Protein AF-A0A067CLA0-F1 (afdb_monomer_lite)

Sequence (196 aa):
MYQQHSDFHNMMAPLPFASSAPTPQYTRPSIDLHCMQSTIDALLESDIHDTPRISSSAVAPYHTDTIAFLASHPPVLKPSISAAMKASYHEAVTSQAKSGEFIPDDARCKYKTGRCPLKRATKRSGRPLLLCEYHRIKQNSIKRKSDTKYRQNRKLARAQKKMHGDLGSPSGSSDSGTPTASLEGDDIELLSYFIL

Secondary structure (DSSP, 8-state):
------------PPPP----PPPP--------HHHHHHHHHHHHHHT-S------S-------TTHHHHHHHS----PPPHHHHHHHHHHHHHHHHHHT-----GGGB---TTS---SBPPB-TTS-B-SS-HHHHHHHHHHHHHHHHHHHHHHHHHHHHHHHTTTS-----------------THHHHHHHHHH-

Foldseek 3Di:
DDDDDDDPPDDDDDDDDDDDDDDPPPPDPPPPVVVVVVVVVVVVVVVPDDPPPPPPPDPDPDDVCPVVVCVVPVPPPDDDPVRVLVVVLVVQLVVVVVVVDDAPQVQFAPDPVDGRRAGFDADPVRHGDNHHPSLVVVLVVLVVVVVVVVVVVVVVVVVVCVVPVPPDDDDDDDDPDDPPPPPPCPVVVVVVVSND

Structure (mmCIF, N/CA/C/O backbone):
data_AF-A0A067CLA0-F1
#
_entry.id   AF-A0A067CLA0-F1
#
loop_
_atom_site.group_PDB
_atom_site.id
_atom_site.type_symbol
_atom_site.label_atom_id
_atom_site.label_alt_id
_atom_site.label_comp_id
_atom_site.label_asym_id
_atom_site.label_entity_id
_atom_site.label_seq_id
_atom_site.pdbx_PDB_ins_code
_atom_site.Cartn_x
_atom_site.Cartn_y
_atom_site.Cartn_z
_atom_site.occupancy
_atom_site.B_iso_or_equiv
_atom_site.auth_seq_id
_atom_site.auth_comp_id
_atom_site.auth_asym_id
_atom_site.auth_atom_id
_atom_site.pdbx_PDB_model_num
ATOM 1 N N . MET A 1 1 ? -2.474 -59.996 -6.952 1.00 45.03 1 MET A N 1
ATOM 2 C CA . MET A 1 1 ? -3.831 -60.243 -7.472 1.00 45.03 1 MET A CA 1
ATOM 3 C C . MET A 1 1 ? -4.318 -58.950 -8.094 1.00 45.03 1 MET A C 1
ATOM 5 O O . MET A 1 1 ? -4.431 -57.954 -7.396 1.00 45.03 1 MET A O 1
ATOM 9 N N . TYR A 1 2 ? -4.435 -58.969 -9.420 1.00 45.94 2 TYR A N 1
ATOM 10 C CA . TYR A 1 2 ? -5.017 -57.920 -10.259 1.00 45.94 2 TYR A CA 1
ATOM 11 C C . TYR A 1 2 ? -6.492 -57.710 -9.907 1.00 45.94 2 TYR A C 1
ATOM 13 O O . TYR A 1 2 ? -7.129 -58.704 -9.589 1.00 45.94 2 TYR A O 1
ATOM 21 N N . GLN A 1 3 ? -6.995 -56.471 -10.000 1.00 52.34 3 GLN A N 1
ATOM 22 C CA . GLN A 1 3 ? -8.389 -56.075 -10.308 1.00 52.34 3 GLN A CA 1
ATOM 23 C C . GLN A 1 3 ? -8.484 -54.545 -10.099 1.00 52.34 3 GLN A C 1
ATOM 25 O O . GLN A 1 3 ? -8.034 -54.067 -9.067 1.00 52.34 3 GLN A O 1
ATOM 30 N N . GLN A 1 4 ? -9.042 -53.673 -10.934 1.00 53.97 4 GLN A N 1
ATOM 31 C CA . GLN A 1 4 ? -9.500 -53.671 -12.320 1.00 53.97 4 GLN A CA 1
ATOM 32 C C . GLN A 1 4 ? -9.561 -52.180 -12.694 1.00 53.97 4 GLN A C 1
ATOM 34 O O . GLN A 1 4 ? -10.110 -51.377 -11.942 1.00 53.97 4 GLN A O 1
ATOM 39 N N . HIS A 1 5 ? -8.991 -51.817 -13.839 1.00 52.28 5 HIS A N 1
ATOM 40 C CA . HIS A 1 5 ? -9.323 -50.571 -14.522 1.00 52.28 5 HIS A CA 1
ATOM 41 C C . HIS A 1 5 ? -10.776 -50.670 -15.003 1.00 52.28 5 HIS A C 1
ATOM 43 O O . HIS A 1 5 ? -11.149 -51.683 -15.592 1.00 52.28 5 HIS A O 1
ATOM 49 N N . SER A 1 6 ? -11.583 -49.640 -14.756 1.00 64.81 6 SER A N 1
ATOM 50 C CA . SER A 1 6 ? -12.889 -49.484 -15.398 1.00 64.81 6 SER A CA 1
ATOM 51 C C . SER A 1 6 ? -12.957 -48.122 -16.068 1.00 64.81 6 SER A C 1
ATOM 53 O O . SER A 1 6 ? -13.017 -47.076 -15.417 1.00 64.81 6 SER A O 1
ATOM 55 N N . ASP A 1 7 ? -12.909 -48.201 -17.387 1.00 52.50 7 ASP A N 1
ATOM 56 C CA . ASP A 1 7 ? -13.011 -47.145 -18.371 1.00 52.50 7 ASP A CA 1
ATOM 57 C C . ASP A 1 7 ? -14.284 -46.308 -18.198 1.00 52.50 7 ASP A C 1
ATOM 59 O O . ASP A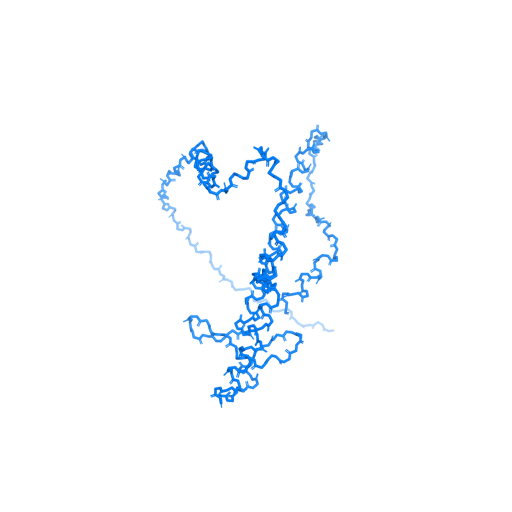 1 7 ? -15.396 -46.781 -18.421 1.00 52.50 7 ASP A O 1
ATOM 63 N N . PHE A 1 8 ? -14.124 -45.020 -17.890 1.00 53.31 8 PHE A N 1
ATOM 64 C CA . PHE A 1 8 ? -15.137 -44.010 -18.204 1.00 53.31 8 PHE A CA 1
ATOM 65 C C . PHE A 1 8 ? -14.798 -43.375 -19.553 1.00 53.31 8 PHE A C 1
ATOM 67 O O . PHE A 1 8 ? -14.408 -42.215 -19.659 1.00 53.31 8 PHE A O 1
ATOM 74 N N . HIS A 1 9 ? -14.937 -44.176 -20.606 1.00 60.41 9 HIS A N 1
ATOM 75 C CA . HIS A 1 9 ? -14.987 -43.697 -21.979 1.00 60.41 9 HIS A CA 1
ATOM 76 C C . HIS A 1 9 ? -16.446 -43.327 -22.274 1.00 60.41 9 HIS A C 1
ATOM 78 O O . HIS A 1 9 ? -17.252 -44.186 -22.622 1.00 60.41 9 HIS A O 1
ATOM 84 N N . ASN A 1 10 ? -16.820 -42.058 -22.080 1.00 58.84 10 ASN A N 1
ATOM 85 C CA . ASN A 1 10 ? -18.151 -41.579 -22.452 1.00 58.84 10 ASN A CA 1
ATOM 86 C C . ASN A 1 10 ? -18.069 -40.283 -23.270 1.00 58.84 10 ASN A C 1
ATOM 88 O O . ASN A 1 10 ? -18.019 -39.177 -22.741 1.00 58.84 10 ASN A O 1
ATOM 92 N N . MET A 1 11 ? -17.992 -40.483 -24.588 1.00 59.59 11 MET A N 1
ATOM 93 C CA . MET A 1 11 ? -18.881 -39.888 -25.593 1.00 59.59 11 MET A CA 1
ATOM 94 C C . MET A 1 11 ? -19.253 -38.407 -25.390 1.00 59.59 11 MET A C 1
ATOM 96 O O . MET A 1 11 ? -20.412 -38.080 -25.145 1.00 59.59 11 MET A O 1
ATOM 100 N N . MET A 1 12 ? -18.306 -37.487 -25.596 1.00 59.31 12 MET A N 1
ATOM 101 C CA . MET A 1 12 ? -18.672 -36.142 -26.055 1.00 59.31 12 MET A CA 1
ATOM 102 C C . MET A 1 12 ? -18.595 -36.099 -27.579 1.00 59.31 12 MET A C 1
ATOM 104 O O . MET A 1 12 ? -17.518 -36.143 -28.172 1.00 59.31 12 MET A O 1
ATOM 108 N N . ALA A 1 13 ? -19.773 -36.060 -28.198 1.00 65.25 13 ALA A N 1
ATOM 109 C CA . ALA A 1 13 ? -19.954 -35.872 -29.628 1.00 65.25 13 ALA A CA 1
ATOM 110 C C . ALA A 1 13 ? -19.357 -34.524 -30.091 1.00 65.25 13 ALA A C 1
ATOM 112 O O . ALA A 1 13 ? -19.473 -33.529 -29.367 1.00 65.25 13 ALA A O 1
ATOM 113 N N . PRO A 1 14 ? -18.763 -34.444 -31.296 1.00 61.75 14 PRO A N 1
ATOM 114 C CA . PRO A 1 14 ? -18.325 -33.176 -31.863 1.00 61.75 14 PRO A CA 1
ATOM 115 C C . PRO A 1 14 ? -19.548 -32.352 -32.280 1.00 61.75 14 PRO A C 1
ATOM 117 O O . PRO A 1 14 ? -20.367 -32.799 -33.084 1.00 61.75 14 PRO A O 1
ATOM 120 N N . LEU A 1 15 ? -19.671 -31.140 -31.740 1.00 64.88 15 LEU A N 1
ATOM 121 C CA . LEU A 1 15 ? -20.646 -30.162 -32.216 1.00 64.88 15 LEU A CA 1
ATOM 122 C C . LEU A 1 15 ? -20.291 -29.724 -33.651 1.00 64.88 15 LEU A C 1
ATOM 124 O O . LEU A 1 15 ? -19.106 -29.563 -33.960 1.00 64.88 15 LEU A O 1
ATOM 128 N N . PRO A 1 16 ? -21.285 -29.507 -34.531 1.00 59.31 16 PRO A N 1
ATOM 129 C CA . PRO A 1 16 ? -21.038 -29.052 -35.891 1.00 59.31 16 PRO A CA 1
ATOM 130 C C . PRO A 1 16 ? -20.415 -27.652 -35.890 1.00 59.31 16 PRO A C 1
ATOM 132 O O . PRO A 1 16 ? -20.892 -26.739 -35.214 1.00 59.31 16 PRO A O 1
ATOM 135 N N . PHE A 1 17 ? -19.340 -27.503 -36.668 1.00 52.50 17 PHE A N 1
ATOM 136 C CA . PHE A 1 17 ? -18.664 -26.239 -36.953 1.00 52.50 17 PHE A CA 1
ATOM 137 C C . PHE A 1 17 ? -19.682 -25.204 -37.449 1.00 52.50 17 PHE A C 1
ATOM 139 O O . PHE A 1 17 ? -20.172 -25.277 -38.576 1.00 52.50 17 PHE A O 1
ATOM 146 N N . ALA A 1 18 ? -20.002 -24.234 -36.595 1.00 51.84 18 ALA A N 1
ATOM 147 C CA . ALA A 1 18 ? -20.775 -23.072 -36.986 1.00 51.84 18 ALA A CA 1
ATOM 148 C C . ALA A 1 18 ? -19.943 -22.232 -37.964 1.00 51.84 18 ALA A C 1
ATOM 150 O O . ALA A 1 18 ? -18.826 -21.807 -37.663 1.00 51.84 18 ALA A O 1
ATOM 151 N N . SER A 1 19 ? -20.520 -22.039 -39.147 1.00 52.44 19 SER A N 1
ATOM 152 C CA . SER A 1 19 ? -20.017 -21.228 -40.247 1.00 52.44 19 SER A CA 1
ATOM 153 C C . SER A 1 19 ? -19.552 -19.852 -39.762 1.00 52.44 19 SER A C 1
ATOM 155 O O . SER A 1 19 ? -20.291 -19.114 -39.111 1.00 52.44 19 SER A O 1
ATOM 157 N N . SER A 1 20 ? -18.312 -19.519 -40.106 1.00 53.03 20 SER A N 1
ATOM 158 C CA . SER A 1 20 ? -17.645 -18.248 -39.846 1.00 53.03 20 SER A CA 1
ATOM 159 C C . SER A 1 20 ? -18.447 -17.066 -40.393 1.00 53.03 20 SER A C 1
ATOM 161 O O . SER A 1 20 ? -18.550 -16.886 -41.607 1.00 53.03 20 SER A O 1
ATOM 163 N N . ALA A 1 21 ? -18.978 -16.237 -39.495 1.00 57.16 21 ALA A N 1
ATOM 164 C CA . ALA A 1 21 ? -19.421 -14.893 -39.834 1.00 57.16 21 ALA A CA 1
ATOM 165 C C . ALA A 1 21 ? -18.197 -14.035 -40.221 1.00 57.16 21 ALA A C 1
ATOM 167 O O . ALA A 1 21 ? -17.159 -14.134 -39.557 1.00 57.16 21 ALA A O 1
ATOM 168 N N . PRO A 1 22 ? -18.281 -13.194 -41.268 1.00 55.19 22 PRO A N 1
ATOM 169 C CA . PRO A 1 22 ? -17.199 -12.287 -41.624 1.00 55.19 22 PRO A CA 1
ATOM 170 C C . PRO A 1 22 ? -16.989 -11.278 -40.492 1.00 55.19 22 PRO A C 1
ATOM 172 O O . PRO A 1 22 ? -17.893 -10.534 -40.112 1.00 55.19 22 PRO A O 1
ATOM 175 N N . THR A 1 23 ? -15.783 -11.277 -39.930 1.00 56.41 23 THR A N 1
ATOM 176 C CA . THR A 1 23 ? -15.351 -10.277 -38.959 1.00 56.41 23 THR A CA 1
ATOM 177 C C . THR A 1 23 ? -15.350 -8.896 -39.622 1.00 56.41 23 THR A C 1
ATOM 179 O O . THR A 1 23 ? -14.859 -8.757 -40.747 1.00 56.41 23 THR A O 1
ATOM 182 N N . PRO A 1 24 ? -15.877 -7.846 -38.965 1.00 50.69 24 PRO A N 1
ATOM 183 C CA . PRO A 1 24 ? -15.716 -6.493 -39.465 1.00 50.69 24 PRO A CA 1
ATOM 184 C C . PRO A 1 24 ? -14.221 -6.169 -39.476 1.00 50.69 24 PRO A C 1
ATOM 186 O O . PRO A 1 24 ? -13.544 -6.242 -38.447 1.00 50.69 24 PRO A O 1
ATOM 189 N N . GLN A 1 25 ? -13.714 -5.847 -40.664 1.00 44.75 25 GLN A N 1
ATOM 190 C CA . GLN A 1 25 ? -12.374 -5.324 -40.901 1.00 44.75 25 GLN A CA 1
ATOM 191 C C . GLN A 1 25 ? -12.248 -3.996 -40.148 1.00 44.75 25 GLN A C 1
ATOM 193 O O . GLN A 1 25 ? -12.511 -2.925 -40.689 1.00 44.75 25 GLN A O 1
ATOM 198 N N . TYR A 1 26 ? -11.880 -4.057 -38.870 1.00 46.78 26 TYR A N 1
ATOM 199 C CA . TYR A 1 26 ? -11.381 -2.895 -38.156 1.00 46.78 26 TYR A CA 1
ATOM 200 C C . TYR A 1 26 ? -10.030 -2.568 -38.783 1.00 46.78 26 TYR A C 1
ATOM 202 O O . TYR A 1 26 ? -8.999 -3.140 -38.424 1.00 46.78 26 TYR A O 1
ATOM 210 N N . THR A 1 27 ? -10.042 -1.664 -39.760 1.00 55.56 27 THR A N 1
ATOM 211 C CA . THR A 1 27 ? -8.843 -0.973 -40.215 1.00 55.56 27 THR A CA 1
ATOM 212 C C . THR A 1 27 ? -8.240 -0.304 -38.995 1.00 55.56 27 THR A C 1
ATOM 214 O O . THR A 1 27 ? -8.729 0.716 -38.507 1.00 55.56 27 THR A O 1
ATOM 217 N N . ARG A 1 28 ? -7.209 -0.945 -38.447 1.00 52.12 28 ARG A N 1
ATOM 218 C CA . ARG A 1 28 ? -6.384 -0.401 -37.381 1.00 52.12 28 ARG A CA 1
ATOM 219 C C . ARG A 1 28 ? -5.861 0.939 -37.904 1.00 52.12 28 ARG A C 1
ATOM 221 O O . ARG A 1 28 ? -5.169 0.918 -38.923 1.00 52.12 28 ARG A O 1
ATOM 228 N N . PRO A 1 29 ? -6.201 2.083 -37.286 1.00 50.72 29 PRO A N 1
ATOM 229 C CA . PRO A 1 29 ? -5.630 3.345 -37.719 1.00 50.72 29 PRO A CA 1
ATOM 230 C C . PRO A 1 29 ? -4.116 3.186 -37.633 1.00 50.72 29 PRO A C 1
ATOM 232 O O . PRO A 1 29 ? -3.590 2.747 -36.604 1.00 50.72 29 PRO A O 1
ATOM 235 N N . SER A 1 30 ? -3.437 3.440 -38.751 1.00 54.25 30 SER A N 1
ATOM 236 C CA . SER A 1 30 ? -1.986 3.531 -38.792 1.00 54.25 30 SER A CA 1
ATOM 237 C C . SER A 1 30 ? -1.619 4.722 -37.920 1.00 54.25 30 SER A C 1
ATOM 239 O O . SER A 1 30 ? -1.635 5.863 -38.366 1.00 54.25 30 SER A O 1
ATOM 241 N N . ILE A 1 31 ? -1.424 4.457 -36.631 1.00 58.72 31 ILE A N 1
ATOM 242 C CA . ILE A 1 31 ? -0.896 5.422 -35.678 1.00 58.72 31 ILE A CA 1
ATOM 243 C C . ILE A 1 31 ? 0.529 5.692 -36.126 1.00 58.72 31 ILE A C 1
ATOM 245 O O . ILE A 1 31 ? 1.434 4.892 -35.888 1.00 58.72 31 ILE A O 1
ATOM 249 N N . ASP A 1 32 ? 0.661 6.785 -36.864 1.00 53.91 32 ASP A N 1
ATOM 250 C CA . ASP A 1 32 ? 1.908 7.274 -37.405 1.00 53.91 32 ASP A CA 1
ATOM 251 C C . ASP A 1 32 ? 2.878 7.481 -36.240 1.00 53.91 32 ASP A C 1
ATOM 253 O O . ASP A 1 32 ? 2.631 8.282 -35.331 1.00 53.91 32 ASP A O 1
ATOM 257 N N . LEU A 1 33 ? 3.953 6.692 -36.216 1.00 55.47 33 LEU A N 1
ATOM 258 C CA . LEU A 1 33 ? 4.931 6.691 -35.126 1.00 55.47 33 LEU A CA 1
ATOM 259 C C . LEU A 1 33 ? 5.543 8.091 -34.944 1.00 55.47 33 LEU A C 1
ATOM 261 O O . LEU A 1 33 ? 5.917 8.471 -33.837 1.00 55.47 33 LEU A O 1
ATOM 265 N N . HIS A 1 34 ? 5.539 8.885 -36.017 1.00 60.94 34 HIS A N 1
ATOM 266 C CA . HIS A 1 34 ? 5.989 10.268 -36.037 1.00 60.94 34 HIS A CA 1
ATOM 267 C C . HIS A 1 34 ? 5.093 11.219 -35.215 1.00 60.94 34 HIS A C 1
ATOM 269 O O . HIS A 1 34 ? 5.594 12.175 -34.629 1.00 60.94 34 HIS A O 1
ATOM 275 N N . CYS A 1 35 ? 3.787 10.939 -35.108 1.00 60.00 35 CYS A N 1
ATOM 276 C CA . CYS A 1 35 ? 2.831 11.734 -34.323 1.00 60.00 35 CYS A CA 1
ATOM 277 C C . CYS A 1 35 ? 2.936 11.447 -32.814 1.00 60.00 35 CYS A C 1
ATOM 279 O O . CYS A 1 35 ? 2.787 12.340 -31.978 1.00 60.00 35 CYS A O 1
ATOM 281 N N . MET A 1 36 ? 3.253 10.204 -32.440 1.00 59.78 36 MET A N 1
ATOM 282 C CA . MET A 1 36 ? 3.555 9.878 -31.042 1.00 59.78 36 MET A CA 1
ATOM 283 C C . MET A 1 36 ? 4.902 10.463 -30.607 1.00 59.78 36 MET A C 1
ATOM 285 O O . MET A 1 36 ? 5.016 10.910 -29.469 1.00 59.78 36 MET A O 1
ATOM 289 N N . GLN A 1 37 ? 5.890 10.518 -31.507 1.00 59.41 37 GLN A N 1
ATOM 290 C CA . GLN A 1 37 ? 7.190 11.113 -31.202 1.00 59.41 37 GLN A CA 1
ATOM 291 C C . GLN A 1 37 ? 7.087 12.633 -31.003 1.00 59.41 37 GLN A C 1
ATOM 293 O O . GLN A 1 37 ? 7.578 13.133 -29.998 1.00 59.41 37 GLN A O 1
ATOM 298 N N . SER A 1 38 ? 6.331 13.344 -31.849 1.00 60.50 38 SER A N 1
ATOM 299 C CA . SER A 1 38 ? 6.110 14.789 -31.680 1.00 60.50 38 SER A CA 1
ATOM 300 C C . SER A 1 38 ? 5.319 15.145 -30.417 1.00 60.50 38 SER A C 1
ATOM 302 O O . SER A 1 38 ? 5.528 16.208 -29.841 1.00 60.50 38 SER A O 1
ATOM 304 N N . THR A 1 39 ? 4.443 14.252 -29.943 1.00 61.19 39 THR A N 1
ATOM 305 C CA . THR A 1 39 ? 3.727 14.440 -28.668 1.00 61.19 39 THR A CA 1
ATOM 306 C C . THR A 1 39 ? 4.653 14.237 -27.463 1.00 61.19 39 THR A C 1
ATOM 308 O O . THR A 1 39 ? 4.502 14.915 -26.450 1.00 61.19 39 THR A O 1
ATOM 311 N N . ILE A 1 40 ? 5.620 13.317 -27.559 1.00 59.78 40 ILE A N 1
ATOM 312 C CA . ILE A 1 40 ? 6.639 13.111 -26.520 1.00 59.78 40 ILE A CA 1
ATOM 313 C C . ILE A 1 40 ? 7.609 14.294 -26.480 1.00 59.78 40 ILE A C 1
ATOM 315 O O . ILE A 1 40 ? 7.909 14.760 -25.386 1.00 59.78 40 ILE A O 1
ATOM 319 N N . ASP A 1 41 ? 8.033 14.807 -27.636 1.00 57.09 41 ASP A N 1
ATOM 320 C CA . ASP A 1 41 ? 8.920 15.972 -27.712 1.00 57.09 41 ASP A CA 1
ATOM 321 C C . ASP A 1 41 ? 8.202 17.230 -27.181 1.00 57.09 41 ASP A C 1
ATOM 323 O O . ASP A 1 41 ? 8.724 17.905 -26.303 1.00 57.09 41 ASP A O 1
ATOM 327 N N . ALA A 1 42 ? 6.929 17.450 -27.540 1.00 58.19 42 ALA A N 1
ATOM 328 C CA . ALA A 1 42 ? 6.127 18.547 -26.983 1.00 58.19 42 ALA A CA 1
ATOM 329 C C . ALA A 1 42 ? 5.899 18.443 -25.458 1.00 58.19 42 ALA A C 1
ATOM 331 O O . ALA A 1 42 ? 5.837 19.466 -24.776 1.00 58.19 42 ALA A O 1
ATOM 332 N N . LEU A 1 43 ? 5.790 17.227 -24.906 1.00 57.75 43 LEU A N 1
ATOM 333 C CA . LEU A 1 43 ? 5.704 17.018 -23.455 1.00 57.75 43 LEU A CA 1
ATOM 334 C C . LEU A 1 43 ?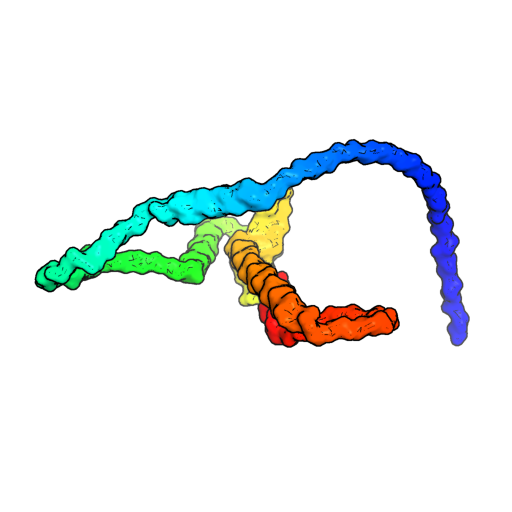 7.056 17.227 -22.760 1.00 57.75 43 LEU A C 1
ATOM 336 O O . LEU A 1 43 ? 7.073 17.766 -21.655 1.00 57.75 43 LEU A O 1
ATOM 340 N N . LEU A 1 44 ? 8.172 16.869 -23.406 1.00 55.44 44 LEU A N 1
ATOM 341 C CA . LEU A 1 44 ? 9.521 17.168 -22.916 1.00 55.44 44 LEU A CA 1
ATOM 342 C C . LEU A 1 44 ? 9.823 18.675 -22.933 1.00 55.44 44 LEU A C 1
ATOM 344 O O . LEU A 1 44 ? 10.484 19.162 -22.021 1.00 55.44 44 LEU A O 1
ATOM 348 N N . GLU A 1 45 ? 9.319 19.413 -23.926 1.00 50.44 45 GLU A N 1
ATOM 349 C CA . GLU A 1 45 ? 9.479 20.869 -24.020 1.00 50.44 45 GLU A CA 1
ATOM 350 C C . GLU A 1 45 ? 8.594 21.630 -23.011 1.00 50.44 45 GLU A C 1
ATOM 352 O O . GLU A 1 45 ? 8.974 22.705 -22.551 1.00 50.44 45 GLU A O 1
ATOM 357 N N . SER A 1 46 ? 7.429 21.082 -22.631 1.00 49.69 46 SER A N 1
ATOM 358 C CA . SER A 1 46 ? 6.479 21.750 -21.719 1.00 49.69 46 SER A CA 1
ATOM 359 C C . SER A 1 46 ? 6.777 21.581 -20.220 1.00 49.69 46 SER A C 1
ATOM 361 O O . SER A 1 46 ? 6.268 22.360 -19.416 1.00 49.69 46 SER A O 1
ATOM 363 N N . ASP A 1 47 ? 7.636 20.625 -19.842 1.00 43.28 47 ASP A N 1
ATOM 364 C CA . ASP A 1 47 ? 8.138 20.451 -18.463 1.00 43.28 47 ASP A CA 1
ATOM 365 C C . ASP A 1 47 ? 9.415 21.284 -18.186 1.00 43.28 47 ASP A C 1
ATOM 367 O O . ASP A 1 47 ? 10.074 21.125 -17.156 1.00 43.28 47 ASP A O 1
ATOM 371 N N . ILE A 1 48 ? 9.749 22.224 -19.081 1.00 47.62 48 ILE A N 1
ATOM 372 C CA . ILE A 1 48 ? 10.765 23.268 -18.878 1.00 47.62 48 ILE A CA 1
ATOM 373 C C . ILE A 1 48 ? 10.071 24.616 -18.615 1.00 47.62 48 ILE A C 1
ATOM 375 O O . ILE A 1 48 ? 10.361 25.628 -19.246 1.00 47.62 48 ILE A O 1
ATOM 379 N N . HIS A 1 49 ? 9.139 24.663 -17.669 1.00 52.59 49 HIS A N 1
ATOM 380 C CA . HIS A 1 49 ? 8.750 25.927 -17.050 1.00 52.59 49 HIS A CA 1
ATOM 381 C C . HIS A 1 49 ? 9.192 25.916 -15.582 1.00 52.59 49 HIS A C 1
ATOM 383 O O . HIS A 1 49 ? 8.980 24.948 -14.858 1.00 52.59 49 HIS A O 1
ATOM 389 N N . ASP A 1 50 ? 9.836 27.004 -15.158 1.00 45.81 50 ASP A N 1
ATOM 390 C CA . ASP A 1 50 ? 10.051 27.350 -13.748 1.00 45.81 50 ASP A CA 1
ATOM 391 C C . ASP A 1 50 ? 10.997 26.475 -12.910 1.00 45.81 50 ASP A C 1
ATOM 393 O O . ASP A 1 50 ? 10.809 26.295 -11.705 1.00 45.81 50 ASP A O 1
ATOM 397 N N . THR A 1 51 ? 12.139 26.067 -13.465 1.00 40.09 51 THR A N 1
ATOM 398 C CA . THR A 1 51 ? 13.338 26.114 -12.614 1.00 40.09 51 THR A CA 1
ATOM 399 C C . THR A 1 51 ? 13.741 27.580 -12.484 1.00 40.09 51 THR A C 1
ATOM 401 O O . THR A 1 51 ? 14.066 28.176 -13.519 1.00 40.09 51 THR A O 1
ATOM 404 N N . PRO A 1 52 ? 13.771 28.195 -11.283 1.00 46.25 52 PRO A N 1
ATOM 405 C CA . PRO A 1 52 ? 14.460 29.463 -11.130 1.00 46.25 52 PRO A CA 1
ATOM 406 C C . PRO A 1 52 ? 15.888 29.232 -11.612 1.00 46.25 52 PRO A C 1
ATOM 408 O O . PRO A 1 52 ? 16.651 28.458 -11.030 1.00 46.25 52 PRO A O 1
ATOM 411 N N . ARG A 1 53 ? 16.215 29.854 -12.744 1.00 42.78 53 ARG A N 1
ATOM 412 C CA . ARG A 1 53 ? 17.559 29.892 -13.293 1.00 42.78 53 ARG A CA 1
ATOM 413 C C . ARG A 1 53 ? 18.390 30.616 -12.245 1.00 42.78 53 ARG A C 1
ATOM 415 O O . ARG A 1 53 ? 18.392 31.843 -12.199 1.00 42.78 53 ARG A O 1
ATOM 422 N N . ILE A 1 54 ? 19.049 29.869 -11.361 1.00 48.75 54 ILE A N 1
ATOM 423 C CA . ILE A 1 54 ? 20.121 30.416 -10.540 1.00 48.75 54 ILE A CA 1
ATOM 424 C C . ILE A 1 54 ? 21.193 30.801 -11.551 1.00 48.75 54 ILE A C 1
ATOM 426 O O . ILE A 1 54 ? 21.953 29.967 -12.037 1.00 48.75 54 ILE A O 1
ATOM 430 N N . SER A 1 55 ? 21.151 32.066 -11.962 1.00 42.84 55 SER A N 1
ATOM 431 C CA . SER A 1 55 ? 22.149 32.678 -12.814 1.00 42.84 55 SER A CA 1
ATOM 432 C C . SER A 1 55 ? 23.454 32.629 -12.034 1.00 42.84 55 SER A C 1
ATOM 434 O O . SER A 1 55 ? 23.672 33.413 -11.113 1.00 42.84 55 SER A O 1
ATOM 436 N N . SER A 1 56 ? 24.308 31.664 -12.365 1.00 48.34 56 SER A N 1
ATOM 437 C CA . SER A 1 56 ? 25.686 31.568 -11.884 1.00 48.34 56 SER A CA 1
ATOM 438 C C . SER A 1 56 ? 26.541 32.677 -12.506 1.00 48.34 56 SER A C 1
ATOM 440 O O . SER A 1 56 ? 27.485 32.417 -13.243 1.00 48.34 56 SER A O 1
ATOM 442 N N . SER A 1 57 ? 26.177 33.933 -12.249 1.00 52.16 57 SER A N 1
ATOM 443 C CA . SER A 1 57 ? 26.898 35.114 -12.719 1.00 52.16 57 SER A CA 1
ATOM 444 C C . SER A 1 57 ? 26.606 36.327 -11.831 1.00 52.16 57 SER A C 1
ATOM 446 O O . SER A 1 57 ? 26.144 37.361 -12.303 1.00 52.16 57 SER A O 1
ATOM 448 N N . ALA A 1 58 ? 26.844 36.192 -10.532 1.00 45.19 58 ALA A N 1
ATOM 449 C CA . ALA A 1 58 ? 27.162 37.316 -9.659 1.00 45.19 58 ALA A CA 1
ATOM 450 C C . ALA A 1 58 ? 27.790 36.745 -8.389 1.00 45.19 58 ALA A C 1
ATOM 452 O O . ALA A 1 58 ? 27.106 36.181 -7.538 1.00 45.19 58 ALA A O 1
ATOM 453 N N . VAL A 1 59 ? 29.109 36.869 -8.271 1.00 51.25 59 VAL A N 1
ATOM 454 C CA . VAL A 1 59 ? 29.797 36.769 -6.982 1.00 51.25 59 VAL A CA 1
ATOM 455 C C . VAL A 1 59 ? 29.341 37.984 -6.171 1.00 51.25 59 VAL A C 1
ATOM 457 O O . VAL A 1 59 ? 29.939 39.053 -6.235 1.00 51.25 59 VAL A O 1
ATOM 460 N N . ALA A 1 60 ? 28.194 37.856 -5.506 1.00 53.22 60 ALA A N 1
ATOM 461 C CA . ALA A 1 60 ? 27.731 38.834 -4.536 1.00 53.22 60 ALA A CA 1
ATOM 462 C C . ALA A 1 60 ? 28.517 38.624 -3.230 1.00 53.22 60 ALA A C 1
ATOM 464 O O . ALA A 1 60 ? 28.732 37.474 -2.830 1.00 53.22 60 ALA A O 1
ATOM 465 N N . PRO A 1 61 ? 28.975 39.700 -2.572 1.00 51.03 61 PRO A N 1
ATOM 466 C CA . PRO A 1 61 ? 29.762 39.597 -1.354 1.00 51.03 61 PRO A CA 1
ATOM 467 C C . PRO A 1 61 ? 28.910 38.964 -0.247 1.00 51.03 61 PRO A C 1
ATOM 469 O O . PRO A 1 61 ? 27.848 39.471 0.097 1.00 51.03 61 PRO A O 1
ATOM 472 N N . TYR A 1 62 ? 29.381 37.817 0.245 1.00 52.31 62 TYR A N 1
ATOM 473 C CA . TYR A 1 62 ? 29.112 37.189 1.545 1.00 52.31 62 TYR A CA 1
ATOM 474 C C . TYR A 1 62 ? 28.184 38.001 2.465 1.00 52.31 62 TYR A C 1
ATOM 476 O O . TYR A 1 62 ? 28.626 38.821 3.267 1.00 52.31 62 TYR A O 1
ATOM 484 N N . HIS A 1 63 ? 26.883 37.729 2.364 1.00 57.69 63 HIS A N 1
ATOM 485 C CA . HIS A 1 63 ? 25.906 38.168 3.350 1.00 57.69 63 HIS A CA 1
ATOM 486 C C . HIS A 1 63 ? 25.963 37.185 4.526 1.00 57.69 63 HIS A C 1
ATOM 488 O O . HIS A 1 63 ? 25.695 35.994 4.366 1.00 57.69 63 HIS A O 1
ATOM 494 N N . THR A 1 64 ? 26.346 37.664 5.706 1.00 59.47 64 THR A N 1
ATOM 495 C CA . THR A 1 64 ? 26.502 36.869 6.939 1.00 59.47 64 THR A CA 1
ATOM 496 C C . THR A 1 64 ? 25.188 36.289 7.475 1.00 59.47 64 THR A C 1
ATOM 498 O O . THR A 1 64 ? 25.206 35.459 8.383 1.00 59.47 64 THR A O 1
ATOM 501 N N . ASP A 1 65 ? 24.048 36.660 6.889 1.00 61.44 65 ASP A N 1
ATOM 502 C CA . ASP A 1 65 ? 22.733 36.349 7.458 1.00 61.44 65 ASP A CA 1
ATOM 503 C C . ASP A 1 65 ? 22.107 35.054 6.932 1.00 61.44 65 ASP A C 1
ATOM 505 O O . ASP A 1 65 ? 21.021 34.676 7.366 1.00 61.44 65 ASP A O 1
ATOM 509 N N . THR A 1 66 ? 22.779 34.306 6.053 1.00 65.94 66 THR A N 1
ATOM 510 C CA . THR A 1 66 ? 22.275 32.998 5.596 1.00 65.94 66 THR A CA 1
ATOM 511 C C . THR A 1 66 ? 22.172 32.002 6.754 1.00 65.94 66 THR A C 1
ATOM 513 O O . THR A 1 66 ? 21.248 31.190 6.801 1.00 65.94 66 THR A O 1
ATOM 516 N N . ILE A 1 67 ? 23.086 32.093 7.728 1.00 69.25 67 ILE A N 1
ATOM 517 C CA . ILE A 1 67 ? 23.056 31.271 8.945 1.00 69.25 67 ILE A CA 1
ATOM 518 C C . ILE A 1 67 ? 21.871 31.678 9.831 1.00 69.25 67 ILE A C 1
ATOM 520 O O . ILE A 1 67 ? 21.140 30.810 10.303 1.00 69.25 67 ILE A O 1
ATOM 524 N N . ALA A 1 68 ? 21.626 32.981 10.002 1.00 72.81 68 ALA A N 1
ATOM 525 C CA . ALA A 1 68 ? 20.477 33.486 10.754 1.00 72.81 68 ALA A CA 1
ATOM 526 C C . ALA A 1 68 ? 19.138 33.128 10.078 1.00 72.81 68 ALA A C 1
ATOM 528 O O . ALA A 1 68 ? 18.168 32.799 10.761 1.00 72.81 68 ALA A O 1
ATOM 529 N N . PHE A 1 69 ? 19.084 33.113 8.743 1.00 75.81 69 PHE A N 1
ATOM 530 C CA . PHE A 1 69 ? 17.909 32.704 7.971 1.00 75.81 69 PHE A CA 1
ATOM 531 C C . PHE A 1 69 ? 17.602 31.205 8.112 1.00 75.81 69 PHE A C 1
ATOM 533 O O . PHE A 1 69 ? 16.462 30.838 8.381 1.00 75.81 69 PHE A O 1
ATOM 540 N N . LEU A 1 70 ? 18.615 30.336 8.011 1.00 73.69 70 LEU A N 1
ATOM 541 C CA . LEU A 1 70 ? 18.455 28.890 8.226 1.00 73.69 70 LEU A CA 1
ATOM 542 C C . LEU A 1 70 ? 18.136 28.542 9.689 1.00 73.69 70 LEU A C 1
ATOM 544 O O . LEU A 1 70 ? 17.419 27.577 9.945 1.00 73.69 70 LEU A O 1
ATOM 548 N N . ALA A 1 71 ? 18.636 29.328 10.646 1.00 74.81 71 ALA A N 1
ATOM 549 C CA . ALA A 1 71 ? 18.312 29.175 12.063 1.00 74.81 71 ALA A CA 1
ATOM 550 C C . ALA A 1 71 ? 16.886 29.651 12.399 1.00 74.81 71 ALA A C 1
ATOM 552 O O . ALA A 1 71 ? 16.226 29.050 13.244 1.00 74.81 71 ALA A O 1
ATOM 553 N N . SER A 1 72 ? 16.395 30.701 11.730 1.00 78.44 72 SER A N 1
ATOM 554 C CA . SER A 1 72 ? 15.017 31.198 11.887 1.00 78.44 72 SER A CA 1
ATOM 555 C C . SER A 1 72 ? 13.984 30.388 11.097 1.00 78.44 72 SER A C 1
ATOM 557 O O . SER A 1 72 ? 12.817 30.355 11.478 1.00 78.44 72 SER A O 1
ATOM 559 N N . HIS A 1 73 ? 14.411 29.686 10.046 1.00 76.69 73 HIS A N 1
ATOM 560 C CA . HIS A 1 73 ? 13.565 28.844 9.203 1.00 76.69 73 HIS A CA 1
ATOM 561 C C . HIS A 1 73 ? 14.224 27.471 9.024 1.00 76.69 73 HIS A C 1
ATOM 563 O O . HIS A 1 73 ? 14.758 27.177 7.948 1.00 76.69 73 HIS A O 1
ATOM 569 N N . PRO A 1 74 ? 14.215 26.613 10.064 1.00 73.75 74 PRO A N 1
ATOM 570 C CA . PRO A 1 74 ? 14.753 25.272 9.927 1.00 73.75 74 PRO A CA 1
ATOM 571 C C . PRO A 1 74 ? 13.999 24.558 8.797 1.00 73.75 74 PRO A C 1
ATOM 573 O O . PRO A 1 74 ? 12.761 24.549 8.798 1.00 73.75 74 PRO A O 1
ATOM 576 N N . PRO A 1 75 ? 14.700 23.966 7.813 1.00 69.69 75 PRO A N 1
ATOM 577 C CA . PRO A 1 75 ? 14.038 23.241 6.745 1.00 69.69 75 PRO A CA 1
ATOM 578 C C . PRO A 1 75 ? 13.235 22.106 7.374 1.00 69.69 75 PRO A C 1
ATOM 580 O O . PRO A 1 75 ? 13.792 21.205 8.005 1.00 69.69 75 PRO A O 1
ATOM 583 N N . VAL A 1 76 ? 11.912 22.153 7.214 1.00 75.69 76 VAL A N 1
ATOM 584 C CA . VAL A 1 76 ? 11.023 21.080 7.660 1.00 75.69 76 VAL A CA 1
ATOM 585 C C . VAL A 1 76 ? 11.298 19.878 6.764 1.00 75.69 76 VAL A C 1
ATOM 587 O O . VAL A 1 76 ? 10.719 19.725 5.686 1.00 75.69 76 VAL A O 1
ATOM 590 N N . LEU A 1 77 ? 12.251 19.044 7.181 1.00 74.75 77 LEU A N 1
ATOM 591 C CA . LEU A 1 77 ? 12.574 17.800 6.504 1.00 74.75 77 LEU A CA 1
ATOM 592 C C . LEU A 1 77 ? 11.326 16.924 6.545 1.00 74.75 77 LEU A C 1
ATOM 594 O O . LEU A 1 77 ? 10.918 16.430 7.598 1.00 74.75 77 LEU A O 1
ATOM 598 N N . LYS A 1 78 ? 10.691 16.761 5.381 1.00 77.62 78 LYS A N 1
ATOM 599 C CA . LYS A 1 78 ? 9.544 15.867 5.243 1.00 77.62 78 LYS A CA 1
ATOM 600 C C . LYS A 1 78 ? 9.978 14.472 5.708 1.00 77.62 78 LYS A C 1
ATOM 602 O O . LYS A 1 78 ? 11.050 14.011 5.303 1.00 77.62 78 LYS A O 1
ATOM 607 N N . PRO A 1 79 ? 9.174 13.787 6.537 1.00 80.25 79 PRO A N 1
ATOM 608 C CA . PRO A 1 79 ? 9.503 12.439 6.966 1.00 80.25 79 PRO A CA 1
ATOM 609 C C . PRO A 1 79 ? 9.681 11.539 5.743 1.00 80.25 79 PRO A C 1
ATOM 611 O O . PRO A 1 79 ? 8.984 11.682 4.735 1.00 80.25 79 PRO A O 1
ATOM 614 N N . SER A 1 80 ? 10.618 10.593 5.830 1.00 88.38 80 SER A N 1
ATOM 615 C CA . SER A 1 80 ? 10.816 9.622 4.756 1.00 88.38 80 SER A CA 1
ATOM 616 C C . SER A 1 80 ? 9.514 8.866 4.476 1.00 88.38 80 SER A C 1
ATOM 618 O O . SER A 1 80 ? 8.688 8.666 5.369 1.00 88.38 80 SER A O 1
ATOM 620 N N . ILE A 1 81 ? 9.331 8.379 3.245 1.00 83.31 81 ILE A N 1
ATOM 621 C CA . ILE A 1 81 ? 8.128 7.612 2.874 1.00 83.31 81 ILE A CA 1
ATOM 622 C C . ILE A 1 81 ? 7.925 6.418 3.825 1.00 83.31 81 ILE A C 1
ATOM 624 O O . ILE A 1 81 ? 6.797 6.090 4.189 1.00 83.31 81 ILE A O 1
ATOM 628 N N . SER A 1 82 ? 9.012 5.777 4.269 1.00 82.25 82 SER A N 1
ATOM 629 C CA . SER A 1 82 ? 8.938 4.672 5.228 1.00 82.25 82 SER A CA 1
ATOM 630 C C . SER A 1 82 ? 8.521 5.132 6.627 1.00 82.25 82 SER A C 1
ATOM 632 O O . SER A 1 82 ? 7.735 4.434 7.267 1.00 82.25 82 SER A O 1
ATOM 634 N N . ALA A 1 83 ? 8.991 6.295 7.088 1.00 85.12 83 ALA A N 1
ATOM 635 C CA . ALA A 1 83 ? 8.568 6.890 8.353 1.00 85.12 83 ALA A CA 1
ATOM 636 C C . ALA A 1 83 ? 7.088 7.301 8.312 1.00 85.12 83 ALA A C 1
ATOM 638 O O . ALA A 1 83 ? 6.334 6.931 9.208 1.00 85.12 83 ALA A O 1
ATOM 639 N N . ALA A 1 84 ? 6.647 7.956 7.235 1.00 85.12 84 ALA A N 1
ATOM 640 C CA . ALA A 1 84 ? 5.253 8.350 7.042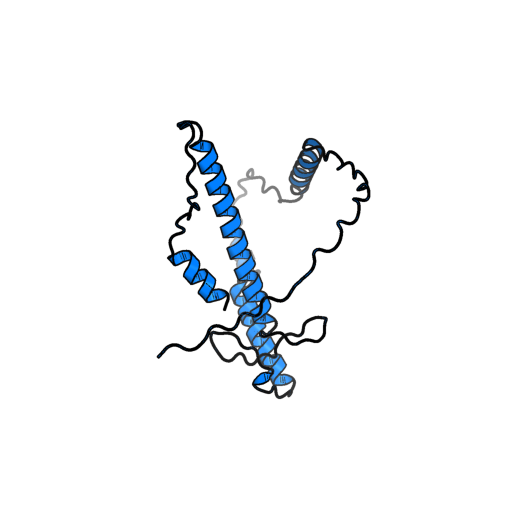 1.00 85.12 84 ALA A CA 1
ATOM 641 C C . ALA A 1 84 ? 4.305 7.135 7.019 1.00 85.12 84 ALA A C 1
ATOM 643 O O . ALA A 1 84 ? 3.285 7.124 7.703 1.00 85.12 84 ALA A O 1
ATOM 644 N N . MET A 1 85 ? 4.672 6.062 6.306 1.00 85.75 85 MET A N 1
ATOM 645 C CA . MET A 1 85 ? 3.890 4.818 6.282 1.00 85.75 85 MET A CA 1
ATOM 646 C C . MET A 1 85 ? 3.817 4.150 7.664 1.00 85.75 85 MET A C 1
ATOM 648 O O . MET A 1 85 ? 2.756 3.664 8.053 1.00 85.75 85 MET A O 1
ATOM 652 N N . LYS A 1 86 ? 4.923 4.126 8.422 1.00 84.94 86 LYS A N 1
ATOM 653 C CA . LYS A 1 86 ? 4.934 3.590 9.795 1.00 84.94 86 LYS A CA 1
ATOM 654 C C . LYS A 1 86 ? 4.059 4.416 10.740 1.00 84.94 86 LYS A C 1
ATOM 656 O O . LYS A 1 86 ? 3.312 3.831 11.519 1.00 84.94 86 LYS A O 1
ATOM 661 N N . ALA A 1 87 ? 4.123 5.744 10.650 1.00 88.06 87 ALA A N 1
ATOM 662 C CA . ALA A 1 87 ? 3.278 6.636 11.439 1.00 88.06 87 ALA A CA 1
ATOM 663 C C . ALA A 1 87 ? 1.791 6.408 11.123 1.00 88.06 87 ALA A C 1
ATOM 665 O O . ALA A 1 87 ? 0.999 6.178 12.033 1.00 88.06 87 ALA A O 1
ATOM 666 N N . SER A 1 88 ? 1.443 6.332 9.834 1.00 88.44 88 SER A N 1
ATOM 667 C CA . SER A 1 88 ? 0.081 6.036 9.373 1.00 88.44 88 SER A CA 1
ATOM 668 C C . SER A 1 88 ? -0.438 4.686 9.889 1.00 88.44 88 SER A C 1
ATOM 670 O O . SER A 1 88 ? -1.599 4.575 10.279 1.00 88.44 88 SER A O 1
ATOM 672 N N . TYR A 1 89 ? 0.415 3.658 9.961 1.00 91.81 89 TYR A N 1
ATOM 673 C CA . TYR A 1 89 ? 0.041 2.382 10.575 1.00 91.81 89 TYR A CA 1
ATOM 674 C C . TYR A 1 89 ? -0.297 2.536 12.061 1.00 91.81 89 TYR A C 1
ATOM 676 O O . TYR A 1 89 ? -1.334 2.047 12.504 1.00 91.81 89 TYR A O 1
ATOM 684 N N . HIS A 1 90 ? 0.559 3.213 12.828 1.00 91.69 90 HIS A N 1
ATOM 685 C CA . HIS A 1 90 ? 0.343 3.402 14.262 1.00 91.69 90 HIS A CA 1
ATOM 686 C C . HIS A 1 90 ? -0.936 4.203 14.546 1.00 91.69 90 HIS A C 1
ATOM 688 O O . HIS A 1 90 ? -1.708 3.866 15.447 1.00 91.69 90 HIS A O 1
ATOM 694 N N . GLU A 1 91 ? -1.200 5.223 13.732 1.00 92.56 91 GLU A N 1
ATOM 695 C CA . GLU A 1 91 ? -2.436 5.996 13.792 1.00 92.56 91 GLU A CA 1
ATOM 696 C C . GLU A 1 91 ? -3.659 5.126 13.493 1.00 92.56 91 GLU A C 1
ATOM 698 O O . GLU A 1 91 ? -4.605 5.126 14.273 1.00 92.56 91 GLU A O 1
ATOM 703 N N . ALA A 1 92 ? -3.622 4.309 12.437 1.00 91.25 92 ALA A N 1
ATOM 704 C CA . ALA A 1 92 ? -4.722 3.405 12.107 1.00 91.25 92 ALA A CA 1
ATOM 705 C C . ALA A 1 92 ? -5.031 2.419 13.247 1.00 91.25 92 ALA A C 1
ATOM 707 O O . ALA A 1 92 ? -6.198 2.167 13.546 1.00 91.25 92 ALA A O 1
ATOM 708 N N . VAL A 1 93 ? -3.997 1.889 13.911 1.00 92.50 93 VAL A N 1
ATOM 709 C CA . VAL A 1 93 ? -4.166 1.001 15.074 1.00 92.50 93 VAL A CA 1
ATOM 710 C C . VAL A 1 93 ? -4.806 1.756 16.237 1.00 92.50 93 VAL A C 1
ATOM 712 O O . VAL A 1 93 ? -5.742 1.257 16.858 1.00 92.50 93 VAL A O 1
ATOM 715 N N . THR A 1 94 ? -4.344 2.978 16.497 1.00 93.06 94 THR A N 1
ATOM 716 C CA . THR A 1 94 ? -4.870 3.827 17.571 1.00 93.06 94 THR A CA 1
ATOM 717 C C . THR A 1 94 ? -6.333 4.195 17.327 1.00 93.06 94 THR A C 1
ATOM 719 O O . THR A 1 94 ? -7.162 4.075 18.224 1.00 93.06 94 THR A O 1
ATOM 722 N N . SER A 1 95 ? -6.673 4.618 16.112 1.00 91.25 95 SER A N 1
ATOM 723 C CA . SER A 1 95 ? -8.036 4.993 15.726 1.00 91.25 95 SER A CA 1
ATOM 724 C C . SER A 1 95 ? -8.995 3.814 15.817 1.00 91.25 95 SER A C 1
ATOM 726 O O . SER A 1 95 ? -10.126 3.962 16.272 1.00 91.25 95 SER A O 1
ATOM 728 N N . GLN A 1 96 ? -8.530 2.620 15.461 1.00 90.19 96 GLN A N 1
ATOM 729 C CA . GLN A 1 96 ? -9.323 1.415 15.622 1.00 90.19 96 GLN A CA 1
ATOM 730 C C . GLN A 1 96 ? -9.534 1.052 17.096 1.00 90.19 96 GLN A C 1
ATOM 732 O O . GLN A 1 96 ? -10.660 0.760 17.483 1.00 90.19 96 GLN A O 1
ATOM 737 N N . ALA A 1 97 ? -8.499 1.141 17.934 1.00 89.56 97 ALA A N 1
ATOM 738 C CA . ALA A 1 97 ? -8.645 0.928 19.373 1.00 89.56 97 ALA A CA 1
ATOM 739 C C . ALA A 1 97 ? -9.623 1.936 20.009 1.00 89.56 97 ALA A C 1
ATOM 741 O O . ALA A 1 97 ? -10.429 1.567 20.857 1.00 89.56 97 ALA A O 1
ATOM 742 N N . LYS A 1 98 ? -9.608 3.194 19.548 1.00 91.50 98 LYS A N 1
ATOM 743 C CA . LYS A 1 98 ? -10.535 4.249 19.991 1.00 91.50 98 LYS A CA 1
ATOM 744 C C . LYS A 1 98 ? -11.982 4.014 19.568 1.00 91.50 98 LYS A C 1
ATOM 746 O O . LYS A 1 98 ? -12.881 4.467 20.264 1.00 91.50 98 LYS A O 1
ATOM 751 N N . SER A 1 99 ? -12.217 3.325 18.451 1.00 88.81 99 SER A N 1
ATOM 752 C CA . SER A 1 99 ? -13.579 3.065 17.963 1.00 88.81 99 SER A CA 1
ATOM 753 C C . SER A 1 99 ? -14.397 2.150 18.881 1.00 88.81 99 SER A C 1
ATOM 755 O O . SER A 1 99 ? -15.607 2.054 18.710 1.00 88.81 99 SER A O 1
ATOM 757 N N . GLY A 1 100 ? -13.758 1.465 19.840 1.00 83.12 100 GLY A N 1
ATOM 758 C CA . GLY A 1 100 ? -14.426 0.519 20.738 1.00 83.12 100 GLY A CA 1
ATOM 759 C C . GLY A 1 100 ? -14.961 -0.738 20.038 1.00 83.12 100 GLY A C 1
ATOM 760 O O . GLY A 1 100 ? -15.523 -1.607 20.699 1.00 83.12 100 GLY A O 1
ATOM 761 N N . GLU A 1 101 ? -14.778 -0.869 18.719 1.00 85.00 101 GLU A N 1
ATOM 762 C CA . GLU A 1 101 ? -15.197 -2.041 17.959 1.00 85.00 101 GLU A CA 1
ATOM 763 C C . GLU A 1 101 ? -14.242 -3.204 18.248 1.00 85.00 101 GLU A C 1
ATOM 765 O O . GLU A 1 101 ? -13.084 -3.217 17.821 1.00 85.00 101 GLU A O 1
ATOM 770 N N . PHE A 1 102 ? -14.733 -4.203 18.982 1.00 85.81 102 PHE A N 1
ATOM 771 C CA . PHE A 1 102 ? -14.020 -5.461 19.148 1.00 85.81 102 PHE A CA 1
ATOM 772 C C . PHE A 1 102 ? -13.991 -6.204 17.811 1.00 85.81 102 PHE A C 1
ATOM 774 O O . PHE A 1 102 ? -15.034 -6.513 17.235 1.00 85.81 102 PHE A O 1
ATOM 781 N N . ILE A 1 103 ? -12.791 -6.507 17.318 1.00 89.00 103 ILE A N 1
ATOM 782 C CA . ILE A 1 103 ? -12.614 -7.210 16.049 1.00 89.00 103 ILE A CA 1
ATOM 783 C C . ILE A 1 103 ? -12.322 -8.675 16.341 1.00 89.00 103 ILE A C 1
ATOM 785 O O . ILE A 1 103 ? -11.246 -8.970 16.868 1.00 89.00 103 ILE A O 1
ATOM 789 N N . PRO A 1 104 ? -13.226 -9.596 15.957 1.00 90.00 104 PRO A N 1
ATOM 790 C CA . PRO A 1 104 ? -12.972 -11.023 16.071 1.00 90.00 104 PRO A CA 1
ATOM 791 C C . PRO A 1 104 ? -11.674 -11.396 15.360 1.00 90.00 104 PRO A C 1
ATOM 793 O O . PRO A 1 104 ? -11.367 -10.843 14.300 1.00 90.00 104 PRO A O 1
ATOM 796 N N . ASP A 1 105 ? -10.940 -12.372 15.889 1.00 88.88 105 ASP A N 1
ATOM 797 C CA . ASP A 1 105 ? -9.657 -12.783 15.310 1.00 88.88 105 ASP A CA 1
ATOM 798 C C . ASP A 1 105 ? -9.770 -13.197 13.832 1.00 88.88 105 ASP A C 1
ATOM 800 O O . ASP A 1 105 ? -8.871 -12.923 13.030 1.00 88.88 105 ASP A O 1
ATOM 804 N N . ASP A 1 106 ? -10.919 -13.735 13.423 1.00 90.44 106 ASP A N 1
ATOM 805 C CA . ASP A 1 106 ? -11.198 -14.069 12.028 1.00 90.44 106 ASP A CA 1
ATOM 806 C C . ASP A 1 106 ? -11.377 -12.848 11.123 1.00 90.44 106 ASP A C 1
ATOM 808 O O . ASP A 1 106 ? -11.097 -12.930 9.929 1.00 90.44 106 ASP A O 1
ATOM 812 N N . ALA A 1 107 ? -11.781 -11.695 11.649 1.00 92.06 107 ALA A N 1
ATOM 813 C CA . ALA A 1 107 ? -11.929 -10.456 10.886 1.00 92.06 107 ALA A CA 1
ATOM 814 C C . ALA A 1 107 ? -10.631 -9.626 10.820 1.00 92.06 107 ALA A C 1
ATOM 816 O O . ALA A 1 107 ? -10.565 -8.630 10.087 1.00 92.06 107 ALA A O 1
ATOM 817 N N . ARG A 1 108 ? -9.580 -10.041 11.540 1.00 94.06 108 ARG A N 1
ATOM 818 C CA . ARG A 1 108 ? -8.272 -9.375 11.552 1.00 94.06 108 ARG A CA 1
ATOM 819 C C . ARG A 1 108 ? -7.438 -9.717 10.321 1.00 94.06 108 ARG A C 1
ATOM 821 O O . ARG A 1 108 ? -7.626 -10.735 9.646 1.00 94.06 108 ARG A O 1
ATOM 828 N N . CYS A 1 109 ? -6.514 -8.816 10.011 1.00 95.56 109 CYS A N 1
ATOM 829 C CA . CYS A 1 109 ? -5.569 -8.953 8.913 1.00 95.56 109 CYS A CA 1
ATOM 830 C C . CYS A 1 109 ? -4.632 -10.158 9.112 1.00 95.56 109 CYS A C 1
ATOM 832 O O . CYS A 1 109 ? -3.929 -10.252 10.118 1.00 95.56 109 CYS A O 1
ATOM 834 N N . LYS A 1 110 ? -4.543 -11.026 8.096 1.00 93.94 110 LYS A N 1
ATOM 835 C CA . LYS A 1 110 ? -3.689 -12.227 8.071 1.00 93.94 110 LYS A CA 1
ATOM 836 C C . LYS A 1 110 ? -2.358 -11.968 7.355 1.00 93.94 110 LYS A C 1
ATOM 838 O O . LYS A 1 110 ? -2.068 -12.582 6.336 1.00 93.94 110 LYS A O 1
ATOM 843 N N . TYR A 1 111 ? -1.572 -11.007 7.839 1.00 94.06 111 TYR A N 1
ATOM 844 C CA . TYR A 1 111 ? -0.241 -10.743 7.277 1.00 94.06 111 TYR A CA 1
ATOM 845 C C . TYR A 1 111 ? 0.803 -11.698 7.876 1.00 94.06 111 TYR A C 1
ATOM 847 O O . TYR A 1 111 ? 0.758 -11.980 9.070 1.00 94.06 111 TYR A O 1
ATOM 855 N N . LYS A 1 112 ? 1.753 -12.184 7.069 1.00 88.25 112 LYS A N 1
ATOM 856 C CA . LYS A 1 112 ? 2.657 -13.280 7.465 1.00 88.25 112 LYS A CA 1
ATOM 857 C C . LYS A 1 112 ? 3.621 -12.985 8.622 1.00 88.25 112 LYS A C 1
ATOM 859 O O . LYS A 1 112 ? 3.942 -13.895 9.371 1.00 88.25 112 LYS A O 1
ATOM 864 N N . THR A 1 113 ? 4.088 -11.746 8.811 1.00 82.81 113 THR A N 1
ATOM 865 C CA . THR A 1 113 ? 5.122 -11.440 9.826 1.00 82.81 113 THR A CA 1
ATOM 866 C C . THR A 1 113 ? 4.553 -11.136 11.218 1.00 82.81 113 THR A C 1
ATOM 868 O O . THR A 1 113 ? 5.250 -10.554 12.043 1.00 82.81 113 THR A O 1
ATOM 871 N N . GLY A 1 114 ? 3.283 -11.461 11.484 1.00 81.25 114 GLY A N 1
ATOM 872 C CA . GLY A 1 114 ? 2.683 -11.325 12.813 1.00 81.25 114 GLY A CA 1
ATOM 873 C C . GLY A 1 114 ? 1.188 -11.008 12.805 1.00 81.25 114 GLY A C 1
ATOM 874 O O . GLY A 1 114 ? 0.594 -10.683 11.776 1.00 81.25 114 GLY A O 1
ATOM 875 N N . ARG A 1 115 ? 0.565 -11.071 13.990 1.00 88.00 115 ARG A N 1
ATOM 876 C CA . ARG A 1 115 ? -0.866 -10.778 14.174 1.00 88.00 115 ARG A CA 1
ATOM 877 C C . ARG A 1 115 ? -1.127 -9.275 14.063 1.00 88.00 115 ARG A C 1
ATOM 879 O O . ARG A 1 115 ? -0.976 -8.530 15.027 1.00 88.00 115 ARG A O 1
ATOM 886 N N . CYS A 1 116 ? -1.544 -8.821 12.886 1.00 93.06 116 CYS A N 1
ATOM 887 C CA . CYS A 1 116 ? -1.949 -7.434 12.686 1.00 93.06 116 CYS A CA 1
ATOM 888 C C . CYS A 1 116 ? -3.303 -7.170 13.388 1.00 93.06 116 CYS A C 1
ATOM 890 O O . CYS A 1 116 ? -4.251 -7.927 13.177 1.00 93.06 116 CYS A O 1
ATOM 892 N N . PRO A 1 117 ? -3.431 -6.129 14.235 1.00 92.81 117 PRO A N 1
ATOM 893 C CA . PRO A 1 117 ? -4.689 -5.797 14.912 1.00 92.81 117 PRO A CA 1
ATOM 894 C C . PRO A 1 117 ? -5.748 -5.221 13.967 1.00 92.81 117 PRO A C 1
ATOM 896 O O . PRO A 1 117 ? -6.933 -5.376 14.234 1.00 92.81 117 PRO A O 1
ATOM 899 N N . LEU A 1 118 ? -5.326 -4.652 12.833 1.00 93.44 118 LEU A N 1
ATOM 900 C CA . LEU A 1 118 ? -6.212 -3.991 11.879 1.00 93.44 118 LEU A CA 1
ATOM 901 C C . LEU A 1 118 ? -7.245 -4.936 11.256 1.00 93.44 118 LEU A C 1
ATOM 903 O O . LEU A 1 118 ? -6.949 -6.091 10.929 1.00 93.44 118 LEU A O 1
ATOM 907 N N . LYS A 1 119 ? -8.446 -4.395 11.010 1.00 95.31 119 LYS A N 1
ATOM 908 C CA . LYS A 1 119 ? -9.533 -5.080 10.295 1.00 95.31 119 LYS A CA 1
ATOM 909 C C . LYS A 1 119 ? -9.083 -5.365 8.869 1.00 95.31 119 LYS A C 1
ATOM 911 O O . LYS A 1 119 ? -8.338 -4.584 8.268 1.00 95.31 119 LYS A O 1
ATOM 916 N N . ARG A 1 120 ? -9.561 -6.464 8.297 1.00 95.69 120 ARG A N 1
ATOM 917 C CA . ARG A 1 120 ? -9.437 -6.705 6.856 1.00 95.69 120 ARG A CA 1
ATOM 918 C C . ARG A 1 120 ? -10.069 -5.557 6.072 1.00 95.69 120 ARG A C 1
ATOM 920 O O . ARG A 1 120 ? -11.133 -5.062 6.434 1.00 95.69 120 ARG A O 1
ATOM 927 N N . ALA A 1 121 ? -9.418 -5.157 4.985 1.00 95.06 121 ALA A N 1
ATOM 928 C CA . ALA A 1 121 ? -10.009 -4.213 4.050 1.00 95.06 121 ALA A CA 1
ATOM 929 C C . ALA A 1 121 ? -11.161 -4.883 3.292 1.00 95.06 121 ALA A C 1
ATOM 931 O O . ALA A 1 121 ? -11.135 -6.089 3.045 1.00 95.06 121 ALA A O 1
ATOM 932 N N . THR A 1 122 ? -12.143 -4.098 2.870 1.00 95.81 122 THR A N 1
ATOM 933 C CA . THR A 1 122 ? -13.307 -4.594 2.131 1.00 95.81 122 THR A CA 1
ATOM 934 C C . THR A 1 122 ? -13.202 -4.164 0.673 1.00 95.81 122 THR A C 1
ATOM 936 O O . THR A 1 122 ? -12.881 -3.015 0.371 1.00 95.81 122 THR A O 1
ATOM 939 N N . LYS A 1 123 ? -13.438 -5.084 -0.268 1.00 95.50 123 LYS A N 1
ATOM 940 C CA . LYS A 1 123 ? -13.538 -4.735 -1.693 1.00 95.50 123 LYS A CA 1
ATOM 941 C C . LYS A 1 123 ? -14.812 -3.905 -1.926 1.00 95.50 123 LYS A C 1
ATOM 943 O O . LYS A 1 123 ? -15.763 -4.020 -1.165 1.00 95.50 123 LYS A O 1
ATOM 948 N N . ARG A 1 124 ? -14.900 -3.163 -3.039 1.00 95.50 124 ARG A N 1
ATOM 949 C CA . ARG A 1 124 ? -16.150 -2.482 -3.463 1.00 95.50 124 ARG A CA 1
ATOM 950 C C . ARG A 1 124 ? -17.365 -3.415 -3.540 1.00 95.50 124 ARG A C 1
ATOM 952 O O . ARG A 1 124 ? -18.486 -2.966 -3.385 1.00 95.50 124 ARG A O 1
ATOM 959 N N . SER A 1 125 ? -17.135 -4.710 -3.755 1.00 94.94 125 SER A N 1
ATOM 960 C CA . SER A 1 125 ? -18.177 -5.738 -3.761 1.00 94.94 125 SER A CA 1
ATOM 961 C C . SER A 1 125 ? -18.656 -6.158 -2.362 1.00 94.94 125 SER A C 1
ATOM 963 O O . SER A 1 125 ? -19.358 -7.153 -2.254 1.00 94.94 125 SER A O 1
ATOM 965 N N . GLY A 1 126 ? -18.189 -5.523 -1.282 1.00 93.62 126 GLY A N 1
ATOM 966 C CA . GLY A 1 126 ? -18.515 -5.899 0.101 1.00 93.62 126 GLY A CA 1
ATOM 967 C C . GLY A 1 126 ? -17.742 -7.108 0.648 1.00 93.62 126 GLY A C 1
ATOM 968 O O . GLY A 1 126 ? -17.782 -7.374 1.845 1.00 93.62 126 GLY A O 1
ATOM 969 N N . ARG A 1 127 ? -16.982 -7.832 -0.189 1.00 94.75 127 ARG A N 1
ATOM 970 C CA . ARG A 1 127 ? -16.213 -9.009 0.253 1.00 94.75 127 ARG A CA 1
ATOM 971 C C . ARG A 1 127 ? -14.953 -8.589 1.025 1.00 94.75 127 ARG A C 1
ATOM 973 O O . ARG A 1 127 ? -14.169 -7.801 0.477 1.00 94.75 127 ARG A O 1
ATOM 980 N N . PRO A 1 128 ? -14.695 -9.138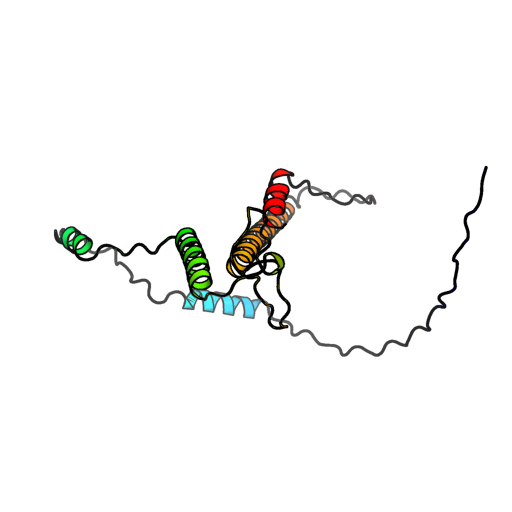 2.227 1.00 94.50 128 PRO A N 1
ATOM 981 C CA . PRO A 1 128 ? -13.465 -8.861 2.953 1.00 94.50 128 PRO A CA 1
ATOM 982 C C . PRO A 1 128 ? -12.259 -9.477 2.237 1.00 94.50 128 PRO A C 1
ATOM 984 O O . PRO A 1 128 ? -12.300 -10.599 1.724 1.00 94.50 128 PRO A O 1
ATOM 987 N N . LEU A 1 129 ? -11.165 -8.726 2.208 1.00 95.25 129 LEU A N 1
ATOM 988 C CA . LEU A 1 129 ? -9.852 -9.183 1.771 1.00 95.25 129 LEU A CA 1
ATOM 989 C C . LEU A 1 129 ? -9.160 -9.957 2.903 1.00 95.25 129 LEU A C 1
ATOM 991 O O . LEU A 1 129 ? -9.679 -10.074 4.009 1.00 95.25 129 LEU A O 1
ATOM 995 N N . LEU A 1 130 ? -7.978 -10.514 2.637 1.00 94.81 130 LEU A N 1
ATOM 996 C CA . LEU A 1 130 ? -7.163 -11.165 3.675 1.00 94.81 130 LEU A CA 1
ATOM 997 C C . LEU A 1 130 ? -6.326 -10.163 4.480 1.00 94.81 130 LEU A C 1
ATOM 999 O O . LEU A 1 130 ? -6.008 -10.405 5.643 1.00 94.81 130 LEU A O 1
ATOM 1003 N N . LEU A 1 131 ? -5.987 -9.031 3.863 1.00 96.00 131 LEU A N 1
ATOM 1004 C CA . LEU A 1 131 ? -5.109 -8.013 4.424 1.00 96.00 131 LEU A CA 1
ATOM 1005 C C . LEU A 1 131 ? -5.883 -6.737 4.761 1.00 96.00 131 LEU A C 1
ATOM 1007 O O . LEU A 1 131 ? -6.896 -6.422 4.131 1.00 96.00 131 LEU A O 1
ATOM 1011 N N . CYS A 1 132 ? -5.388 -5.987 5.744 1.00 95.44 132 CYS A N 1
ATOM 1012 C CA . CYS A 1 132 ? -5.828 -4.618 5.997 1.00 95.44 132 CYS A CA 1
ATOM 1013 C C . CYS A 1 132 ? -5.365 -3.668 4.880 1.00 95.44 132 CYS A C 1
ATOM 1015 O O . CYS A 1 132 ? -4.535 -4.023 4.035 1.00 95.44 132 CYS A O 1
ATOM 1017 N N . GLU A 1 133 ? -5.874 -2.436 4.904 1.00 94.31 133 GLU A N 1
ATOM 1018 C CA . GLU A 1 133 ? -5.550 -1.411 3.906 1.00 94.31 133 GLU A CA 1
ATOM 1019 C C . GLU A 1 133 ? -4.040 -1.156 3.819 1.00 94.31 133 GLU A C 1
ATOM 1021 O O . GLU A 1 133 ? -3.447 -1.210 2.740 1.00 94.31 133 GLU A O 1
ATOM 1026 N N . TYR A 1 134 ? -3.400 -0.988 4.978 1.00 93.81 134 TYR A N 1
ATOM 1027 C CA . TYR A 1 134 ? -1.967 -0.734 5.084 1.00 93.81 134 TYR A CA 1
ATOM 1028 C C . TYR A 1 134 ? -1.124 -1.821 4.398 1.00 93.81 134 TYR A C 1
ATOM 1030 O O . TYR A 1 134 ? -0.272 -1.524 3.554 1.00 93.81 134 TYR A O 1
ATOM 1038 N N . HIS A 1 135 ? -1.382 -3.096 4.711 1.00 94.94 135 HIS A N 1
ATOM 1039 C CA . HIS A 1 135 ? -0.624 -4.198 4.123 1.00 94.94 135 HIS A CA 1
ATOM 1040 C C . HIS A 1 135 ? -0.927 -4.388 2.634 1.00 94.94 135 HIS A C 1
ATOM 1042 O O . HIS A 1 135 ? 0.001 -4.686 1.882 1.00 94.94 135 HIS A O 1
ATOM 1048 N N . ARG A 1 136 ? -2.160 -4.130 2.168 1.00 95.38 136 ARG A N 1
ATOM 1049 C CA . ARG A 1 136 ? -2.475 -4.172 0.728 1.00 95.38 136 ARG A CA 1
ATOM 1050 C C . ARG A 1 136 ? -1.683 -3.119 -0.050 1.00 95.38 136 ARG A C 1
ATOM 1052 O O . ARG A 1 136 ? -1.125 -3.419 -1.104 1.00 95.38 136 ARG A O 1
ATOM 1059 N N . ILE A 1 137 ? -1.601 -1.893 0.466 1.00 93.56 137 ILE A N 1
ATOM 1060 C CA . ILE A 1 137 ? -0.834 -0.808 -0.165 1.00 93.56 137 ILE A CA 1
ATOM 1061 C C . ILE A 1 137 ? 0.658 -1.153 -0.193 1.00 93.56 137 ILE A C 1
ATOM 1063 O O . ILE A 1 137 ? 1.309 -0.992 -1.230 1.00 93.56 137 ILE A O 1
ATOM 1067 N N . LYS A 1 138 ? 1.197 -1.682 0.912 1.00 91.25 138 LYS A N 1
ATOM 1068 C CA . LYS A 1 138 ? 2.595 -2.125 0.987 1.00 91.25 138 LYS A CA 1
ATOM 1069 C C . LYS A 1 138 ? 2.889 -3.237 -0.023 1.00 91.25 138 LYS A C 1
ATOM 1071 O O . LYS A 1 138 ? 3.859 -3.123 -0.770 1.00 91.25 138 LYS A O 1
ATOM 1076 N N . GLN A 1 139 ? 2.034 -4.258 -0.101 1.00 93.44 139 GLN A N 1
ATOM 1077 C CA . GLN A 1 139 ? 2.171 -5.357 -1.060 1.00 93.44 139 GLN A CA 1
ATOM 1078 C C . GLN A 1 139 ? 2.114 -4.850 -2.508 1.00 93.44 139 GLN A C 1
ATOM 1080 O O . GLN A 1 139 ? 2.980 -5.191 -3.308 1.00 93.44 139 GLN A O 1
ATOM 1085 N N . ASN A 1 140 ? 1.172 -3.960 -2.836 1.00 95.00 140 ASN A N 1
ATOM 1086 C CA . ASN A 1 140 ? 1.085 -3.338 -4.161 1.00 95.00 140 ASN A CA 1
ATOM 1087 C C . ASN A 1 140 ? 2.338 -2.524 -4.508 1.00 95.00 140 ASN A C 1
ATOM 1089 O O . ASN A 1 140 ? 2.801 -2.547 -5.646 1.00 95.00 140 ASN A O 1
ATOM 1093 N N . SER A 1 141 ? 2.894 -1.800 -3.535 1.00 91.25 141 SER A N 1
ATOM 1094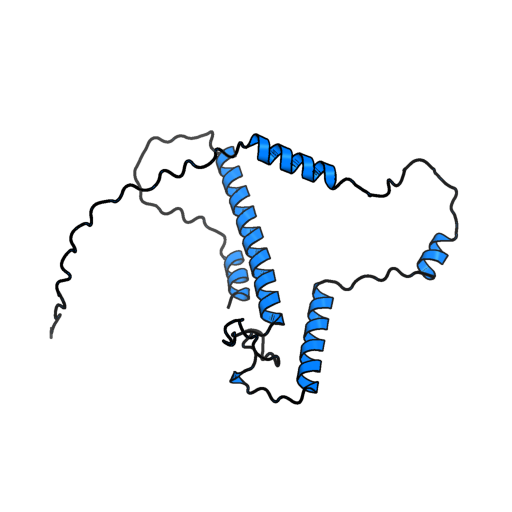 C CA . SER A 1 141 ? 4.137 -1.047 -3.714 1.00 91.25 141 SER A CA 1
ATOM 1095 C C . SER A 1 141 ? 5.310 -1.975 -4.035 1.00 91.25 141 SER A C 1
ATOM 1097 O O . SER A 1 141 ? 6.022 -1.742 -5.010 1.00 91.25 141 SER A O 1
ATOM 1099 N N . ILE A 1 142 ? 5.464 -3.063 -3.275 1.00 91.38 142 ILE A N 1
ATOM 1100 C CA . ILE A 1 142 ? 6.509 -4.068 -3.507 1.00 91.38 142 ILE A CA 1
ATOM 1101 C C . ILE A 1 142 ? 6.330 -4.717 -4.882 1.00 91.38 142 ILE A C 1
ATOM 1103 O O . ILE A 1 142 ? 7.280 -4.742 -5.662 1.00 91.38 142 ILE A O 1
ATOM 1107 N N . LYS A 1 143 ? 5.105 -5.134 -5.226 1.00 92.44 143 LYS A N 1
ATOM 1108 C CA . LYS A 1 143 ? 4.794 -5.721 -6.533 1.00 92.44 143 LYS A CA 1
ATOM 1109 C C . LYS A 1 143 ? 5.133 -4.771 -7.687 1.00 92.44 143 LYS A C 1
ATOM 1111 O O . LYS A 1 143 ? 5.735 -5.176 -8.671 1.00 92.44 143 LYS A O 1
ATOM 1116 N N . ARG A 1 144 ? 4.795 -3.481 -7.580 1.00 95.25 144 ARG A N 1
ATOM 1117 C CA . ARG A 1 144 ? 5.145 -2.501 -8.624 1.00 95.25 144 ARG A CA 1
ATOM 1118 C C . ARG A 1 144 ? 6.654 -2.360 -8.800 1.00 95.25 144 ARG A C 1
ATOM 1120 O O . ARG A 1 144 ? 7.117 -2.237 -9.935 1.00 95.25 144 ARG A O 1
ATOM 1127 N N . LYS A 1 145 ? 7.415 -2.379 -7.701 1.00 94.19 145 LYS A N 1
ATOM 1128 C CA . LYS A 1 145 ? 8.882 -2.325 -7.746 1.00 94.19 145 LYS A CA 1
ATOM 1129 C C . LYS A 1 145 ? 9.454 -3.563 -8.432 1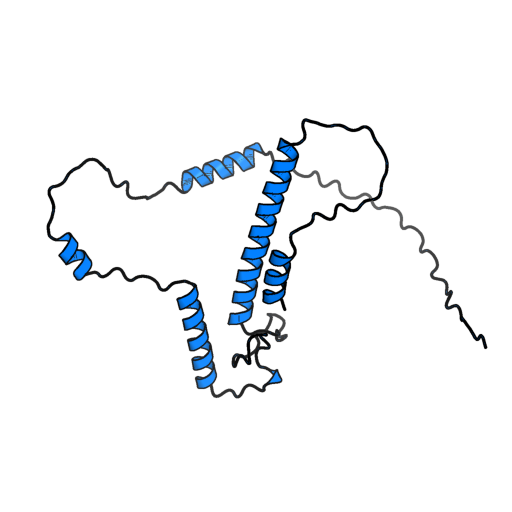.00 94.19 145 LYS A C 1
ATOM 1131 O O . LYS A 1 145 ? 10.250 -3.412 -9.357 1.00 94.19 145 LYS A O 1
ATOM 1136 N N . SER A 1 146 ? 9.002 -4.758 -8.051 1.00 95.38 146 SER A N 1
ATOM 1137 C CA . SER A 1 146 ? 9.474 -6.005 -8.658 1.00 95.38 146 SER A CA 1
ATOM 1138 C C . SER A 1 146 ? 9.097 -6.116 -10.134 1.00 95.38 146 SER A C 1
ATOM 1140 O O . SER A 1 146 ? 9.960 -6.409 -10.958 1.00 95.38 146 SER A O 1
ATOM 1142 N N . ASP A 1 147 ? 7.856 -5.781 -10.499 1.00 95.81 147 ASP A N 1
ATOM 1143 C CA . ASP A 1 147 ? 7.408 -5.759 -11.894 1.00 95.81 147 ASP A CA 1
ATOM 1144 C C . ASP A 1 147 ? 8.251 -4.780 -12.736 1.00 95.81 147 ASP A C 1
ATOM 1146 O O . ASP A 1 147 ? 8.524 -5.028 -13.911 1.00 95.81 147 ASP A O 1
ATOM 1150 N N . THR A 1 148 ? 8.668 -3.651 -12.151 1.00 95.75 148 THR A N 1
ATOM 1151 C CA . THR A 1 148 ? 9.510 -2.657 -12.833 1.00 95.75 148 THR A CA 1
ATOM 1152 C C . THR A 1 148 ? 10.927 -3.178 -13.048 1.00 95.75 148 THR A C 1
ATOM 1154 O O . THR A 1 148 ? 11.388 -3.134 -14.191 1.00 95.75 148 THR A O 1
ATOM 1157 N N . LYS A 1 149 ? 11.567 -3.751 -12.012 1.00 95.94 149 LYS A N 1
ATOM 1158 C CA . LYS A 1 149 ? 12.880 -4.421 -12.127 1.00 95.94 149 LYS A CA 1
ATOM 1159 C C . LYS A 1 149 ? 12.822 -5.507 -13.205 1.00 95.94 149 LYS A C 1
ATOM 1161 O O . LYS A 1 149 ? 13.638 -5.518 -14.120 1.00 95.94 149 LYS A O 1
ATOM 1166 N N . TYR A 1 150 ? 11.790 -6.351 -13.178 1.00 96.31 150 TYR A N 1
ATOM 1167 C CA . TYR A 1 150 ? 11.598 -7.412 -14.168 1.00 96.31 150 TYR A CA 1
ATOM 1168 C C . TYR A 1 150 ? 11.484 -6.868 -15.602 1.00 96.31 150 TYR A C 1
ATOM 1170 O O . TYR A 1 150 ? 12.151 -7.357 -16.517 1.00 96.31 150 TYR A O 1
ATOM 1178 N N . ARG A 1 151 ? 10.677 -5.819 -15.820 1.00 96.19 151 ARG A N 1
ATOM 1179 C CA . ARG A 1 151 ? 10.552 -5.182 -17.143 1.00 96.19 151 ARG A CA 1
ATOM 1180 C C . ARG A 1 151 ? 11.869 -4.578 -17.625 1.00 96.19 151 ARG A C 1
ATOM 1182 O O . ARG A 1 151 ? 12.173 -4.704 -18.809 1.00 96.19 151 ARG A O 1
ATOM 1189 N N . GLN A 1 152 ? 12.624 -3.921 -16.746 1.00 96.31 152 GLN A N 1
ATOM 1190 C CA . GLN A 1 152 ? 13.923 -3.330 -17.078 1.00 96.31 152 GLN A CA 1
ATOM 1191 C C . GLN A 1 152 ? 14.937 -4.413 -17.451 1.00 96.31 152 GLN A C 1
ATOM 1193 O O . GLN A 1 152 ? 15.487 -4.364 -18.549 1.00 96.31 152 GLN A O 1
ATOM 1198 N N . ASN A 1 153 ? 15.080 -5.449 -16.624 1.00 95.62 153 ASN A N 1
ATOM 1199 C CA . ASN A 1 153 ? 15.985 -6.569 -16.888 1.00 95.62 153 ASN A CA 1
ATOM 1200 C C . ASN A 1 153 ? 15.658 -7.253 -18.219 1.00 95.62 153 ASN A C 1
ATOM 1202 O O . ASN A 1 153 ? 16.543 -7.511 -19.030 1.00 95.62 153 ASN A O 1
ATOM 1206 N N . ARG A 1 154 ? 14.370 -7.463 -18.515 1.00 95.69 154 ARG A N 1
ATOM 1207 C CA . ARG A 1 154 ? 13.942 -8.050 -19.791 1.00 95.69 154 ARG A CA 1
ATOM 1208 C C . ARG A 1 154 ? 14.247 -7.153 -20.995 1.00 95.69 154 ARG A C 1
ATOM 1210 O O . ARG A 1 154 ? 14.528 -7.670 -22.075 1.00 95.69 154 ARG A O 1
ATOM 1217 N N . LYS A 1 155 ? 14.181 -5.825 -20.846 1.00 96.38 155 LYS A N 1
ATOM 1218 C CA . LYS A 1 155 ? 14.598 -4.883 -21.901 1.00 96.38 155 LYS A CA 1
ATOM 1219 C C . LYS A 1 155 ? 16.110 -4.944 -22.126 1.00 96.38 155 LYS A C 1
ATOM 1221 O O . LYS A 1 155 ? 16.523 -5.034 -23.278 1.00 96.38 155 LYS A O 1
ATOM 1226 N N . LEU A 1 156 ? 16.902 -4.968 -21.054 1.00 95.31 156 LEU A N 1
ATOM 1227 C CA . LEU A 1 156 ? 18.362 -5.072 -21.125 1.00 95.31 156 LEU A CA 1
ATOM 1228 C C . LEU A 1 156 ? 18.805 -6.389 -21.773 1.00 95.31 156 LEU A C 1
ATOM 1230 O O . LEU A 1 156 ? 19.570 -6.357 -22.729 1.00 95.31 156 LEU A O 1
ATOM 1234 N N . ALA A 1 157 ? 18.236 -7.524 -21.360 1.00 94.19 157 ALA A N 1
ATOM 1235 C CA . ALA A 1 157 ? 18.531 -8.828 -21.959 1.00 94.19 157 ALA A CA 1
ATOM 1236 C C . ALA A 1 157 ? 18.202 -8.869 -23.466 1.00 94.19 157 ALA A C 1
ATOM 1238 O O . ALA A 1 157 ? 18.948 -9.426 -24.270 1.00 94.19 157 ALA A O 1
ATOM 1239 N N . ARG A 1 158 ? 17.097 -8.233 -23.883 1.00 93.81 158 ARG A N 1
ATOM 1240 C CA . ARG A 1 158 ? 16.744 -8.099 -25.308 1.00 93.81 158 ARG A CA 1
ATOM 1241 C C . ARG A 1 158 ? 17.716 -7.205 -26.074 1.00 93.81 158 ARG A C 1
ATOM 1243 O O . ARG A 1 158 ? 18.000 -7.503 -27.228 1.00 93.81 158 ARG A O 1
ATOM 1250 N N . ALA A 1 159 ? 18.194 -6.122 -25.465 1.00 93.19 159 ALA A N 1
ATOM 1251 C CA . ALA A 1 159 ? 19.188 -5.244 -26.076 1.00 93.19 159 ALA A CA 1
ATOM 1252 C C . ALA A 1 159 ? 20.537 -5.962 -26.229 1.00 93.19 159 ALA A C 1
ATOM 1254 O O . ALA A 1 159 ? 21.098 -5.965 -27.318 1.00 93.19 159 ALA A O 1
ATOM 1255 N N . GLN A 1 160 ? 20.995 -6.669 -25.193 1.00 90.69 160 GLN A N 1
ATOM 1256 C CA . GLN A 1 160 ? 22.215 -7.482 -25.235 1.00 90.69 160 GLN A CA 1
ATOM 1257 C C . GLN A 1 160 ? 22.149 -8.557 -26.327 1.00 90.69 160 GLN A C 1
ATOM 1259 O O . GLN A 1 160 ? 23.090 -8.695 -27.104 1.00 90.69 160 GLN A O 1
ATOM 1264 N N . LYS A 1 161 ? 21.008 -9.250 -26.469 1.00 87.94 161 LYS A N 1
ATOM 1265 C CA . LYS A 1 161 ? 20.808 -10.228 -27.551 1.00 87.94 161 LYS A CA 1
ATOM 1266 C C . LYS A 1 161 ? 20.892 -9.603 -28.950 1.00 87.94 161 LYS A C 1
ATOM 1268 O O . LYS A 1 161 ? 21.353 -10.266 -29.869 1.00 87.94 161 LYS A O 1
ATOM 1273 N N . LYS A 1 162 ? 20.453 -8.351 -29.128 1.00 84.38 162 LYS A N 1
ATOM 1274 C CA . LYS A 1 162 ? 20.591 -7.638 -30.409 1.00 84.38 162 LYS A CA 1
ATOM 1275 C C . LYS A 1 162 ? 22.040 -7.243 -30.693 1.00 84.38 162 LYS A C 1
ATOM 1277 O O . LYS A 1 162 ? 22.468 -7.364 -31.830 1.00 84.38 162 LYS A O 1
ATOM 1282 N N . MET A 1 163 ? 22.786 -6.818 -29.673 1.00 75.94 163 MET A N 1
ATOM 1283 C CA . MET A 1 163 ? 24.194 -6.429 -29.825 1.00 75.94 163 MET A CA 1
ATOM 1284 C C . MET A 1 163 ? 25.114 -7.627 -30.102 1.00 75.94 163 MET A C 1
ATOM 1286 O O . MET A 1 163 ? 26.068 -7.494 -30.855 1.00 75.94 163 MET A O 1
ATOM 1290 N N . HIS A 1 164 ? 24.820 -8.802 -29.538 1.00 67.62 164 HIS A N 1
ATOM 1291 C CA . HIS A 1 164 ? 25.578 -10.041 -29.779 1.00 67.62 164 HIS A CA 1
ATOM 1292 C C . HIS A 1 164 ? 25.025 -10.868 -30.967 1.00 67.62 164 HIS A C 1
ATOM 1294 O O . HIS A 1 164 ? 25.420 -12.010 -31.186 1.00 67.62 164 HIS A O 1
ATOM 1300 N N . GLY A 1 165 ? 24.063 -10.328 -31.723 1.00 58.50 165 GLY A N 1
ATOM 1301 C CA . GLY A 1 165 ? 23.336 -11.043 -32.778 1.00 58.50 165 GLY A CA 1
ATOM 1302 C C . GLY A 1 165 ? 23.969 -11.013 -34.174 1.00 58.50 165 GLY A C 1
ATOM 1303 O O . GLY A 1 165 ? 23.347 -11.539 -35.090 1.00 58.50 165 GLY A O 1
ATOM 1304 N N . ASP A 1 166 ? 25.154 -10.418 -34.347 1.00 54.97 166 ASP A N 1
ATOM 1305 C CA . ASP A 1 166 ? 25.812 -10.272 -35.663 1.00 54.97 166 ASP A CA 1
ATOM 1306 C C . ASP A 1 166 ? 26.948 -11.288 -35.917 1.00 54.97 166 ASP A C 1
ATOM 1308 O O . ASP A 1 166 ? 27.528 -11.341 -36.995 1.00 54.97 166 ASP A O 1
ATOM 1312 N N . LEU A 1 167 ? 27.251 -12.166 -34.953 1.00 56.75 167 LEU A N 1
ATOM 1313 C CA . LEU A 1 167 ? 28.250 -13.230 -35.112 1.00 56.75 167 LEU A CA 1
ATOM 1314 C C . LEU A 1 167 ? 27.627 -14.596 -34.811 1.00 56.75 167 LEU A C 1
ATOM 1316 O O . LEU A 1 167 ? 27.788 -15.147 -33.725 1.00 56.75 167 LEU A O 1
ATOM 1320 N N . GLY A 1 168 ? 26.899 -15.141 -35.789 1.00 49.75 168 GLY A N 1
ATOM 1321 C CA . GLY A 1 168 ? 26.528 -16.558 -35.806 1.00 49.75 168 GLY A CA 1
ATOM 1322 C C . GLY A 1 168 ? 25.094 -16.836 -36.243 1.00 49.75 168 GLY A C 1
ATOM 1323 O O . GLY A 1 168 ? 24.216 -17.046 -35.411 1.00 49.75 168 GLY A O 1
ATOM 1324 N N . SER A 1 169 ? 24.881 -16.944 -37.556 1.00 54.47 169 SER A N 1
ATOM 1325 C CA . SER A 1 169 ? 23.934 -17.937 -38.073 1.00 54.47 169 SER A CA 1
ATOM 1326 C C . SER A 1 169 ? 24.571 -19.322 -37.939 1.00 54.47 169 SER A C 1
ATOM 1328 O O . SER A 1 169 ? 25.580 -19.562 -38.601 1.00 54.47 169 SER A O 1
ATOM 1330 N N . PRO A 1 170 ? 23.986 -20.269 -37.190 1.00 53.41 170 PRO A N 1
ATOM 1331 C CA . PRO A 1 170 ? 24.039 -21.662 -37.563 1.00 53.41 170 PRO A CA 1
ATOM 1332 C C . PRO A 1 170 ? 22.721 -22.009 -38.257 1.00 53.41 170 PRO A C 1
ATOM 1334 O O . PRO A 1 170 ? 21.621 -21.835 -37.729 1.00 53.41 170 PRO A O 1
ATOM 1337 N N . SER A 1 171 ? 22.868 -22.479 -39.488 1.00 52.34 171 SER A N 1
ATOM 1338 C CA . SER A 1 171 ? 21.896 -23.284 -40.215 1.00 52.34 171 SER A CA 1
ATOM 1339 C C . SER A 1 171 ? 21.207 -24.318 -39.314 1.00 52.34 171 SER A C 1
ATOM 1341 O O . SER A 1 171 ? 21.813 -24.855 -38.390 1.00 52.34 171 SER A O 1
ATOM 1343 N N . GLY A 1 172 ? 19.938 -24.583 -39.624 1.00 52.56 172 GLY A N 1
ATOM 1344 C CA . GLY A 1 172 ? 18.981 -25.341 -38.827 1.00 52.56 172 GLY A CA 1
ATOM 1345 C C . GLY A 1 172 ? 19.465 -26.625 -38.152 1.00 52.56 172 GLY A C 1
ATOM 1346 O O . GLY A 1 172 ? 20.180 -27.437 -38.726 1.00 52.56 172 GLY A O 1
ATOM 1347 N N . SER A 1 173 ? 18.929 -26.864 -36.961 1.00 48.12 173 SER A N 1
ATOM 1348 C CA . SER A 1 173 ? 18.426 -28.183 -36.585 1.00 48.12 173 SER A CA 1
ATOM 1349 C C . SER A 1 173 ? 17.347 -28.025 -35.516 1.00 48.12 173 SER A C 1
ATOM 1351 O O . SER A 1 173 ? 17.430 -27.188 -34.619 1.00 48.12 173 SER A O 1
ATOM 1353 N N . SER A 1 174 ? 16.276 -28.779 -35.707 1.00 52.28 174 SER A N 1
ATOM 1354 C CA . SER A 1 174 ? 15.127 -28.900 -34.828 1.00 52.28 174 SER A CA 1
ATOM 1355 C C . SER A 1 174 ? 15.562 -29.522 -33.503 1.00 52.28 174 SER A C 1
ATOM 1357 O O . SER A 1 174 ? 15.935 -30.689 -33.490 1.00 52.28 174 SER A O 1
ATOM 1359 N N . ASP A 1 175 ? 15.481 -28.786 -32.398 1.00 40.38 175 ASP A N 1
ATOM 1360 C CA . ASP A 1 175 ? 15.454 -29.405 -31.075 1.00 40.38 175 ASP A CA 1
ATOM 1361 C C . ASP A 1 175 ? 14.544 -28.614 -30.132 1.00 40.38 175 ASP A C 1
ATOM 1363 O O . ASP A 1 175 ? 14.641 -27.394 -29.970 1.00 40.38 175 ASP A O 1
ATOM 1367 N N . SER A 1 176 ? 13.594 -29.335 -29.554 1.00 48.31 176 SER A N 1
ATOM 1368 C CA . SER A 1 176 ? 12.596 -28.872 -28.600 1.00 48.31 176 SER A CA 1
ATOM 1369 C C . SER A 1 176 ? 13.236 -28.680 -27.224 1.00 48.31 176 SER A C 1
ATOM 1371 O O . SER A 1 176 ? 12.953 -29.414 -26.284 1.00 48.31 176 SER A O 1
ATOM 1373 N N . GLY A 1 177 ? 14.103 -27.677 -27.103 1.00 39.25 177 GLY A N 1
ATOM 1374 C CA . GLY A 1 177 ? 14.690 -27.246 -25.840 1.00 39.25 177 GLY A CA 1
ATOM 1375 C C . GLY A 1 177 ? 14.095 -25.915 -25.398 1.00 39.25 177 GLY A C 1
ATOM 1376 O O . GLY A 1 177 ? 14.451 -24.858 -25.916 1.00 39.25 177 GLY A O 1
ATOM 1377 N N . THR A 1 178 ? 13.181 -25.942 -24.429 1.00 41.59 178 THR A N 1
ATOM 1378 C CA . THR A 1 178 ? 12.736 -24.747 -23.697 1.00 41.59 178 THR A CA 1
ATOM 1379 C C . THR A 1 178 ? 13.972 -23.998 -23.179 1.00 41.59 178 THR A C 1
ATOM 1381 O O . THR A 1 178 ? 14.720 -24.585 -22.397 1.00 41.59 178 THR A O 1
ATOM 1384 N N . PRO A 1 179 ? 14.227 -22.728 -23.553 1.00 42.94 179 PRO A N 1
ATOM 1385 C CA . PRO A 1 179 ? 15.353 -21.999 -22.998 1.00 42.94 179 PRO A CA 1
ATOM 1386 C C . PRO A 1 179 ? 14.982 -21.600 -21.571 1.00 42.94 179 PRO A C 1
ATOM 1388 O O . PRO A 1 179 ? 14.338 -20.575 -21.330 1.00 42.94 179 PRO A O 1
ATOM 1391 N N . THR A 1 180 ? 15.369 -22.436 -20.612 1.00 45.78 180 THR A N 1
ATOM 1392 C CA . THR A 1 180 ? 15.449 -22.062 -19.207 1.00 45.78 180 THR A CA 1
ATOM 1393 C C . THR A 1 180 ? 16.553 -21.018 -19.103 1.00 45.78 180 THR A C 1
ATOM 1395 O O . THR A 1 180 ? 17.732 -21.337 -18.981 1.00 45.78 180 THR A O 1
ATOM 1398 N N . ALA A 1 181 ? 16.182 -19.745 -19.233 1.00 44.91 181 ALA A N 1
ATOM 1399 C CA . ALA A 1 181 ? 17.042 -18.660 -18.803 1.00 44.91 181 ALA A CA 1
ATOM 1400 C C . ALA A 1 181 ? 17.249 -18.848 -17.297 1.00 44.91 181 ALA A C 1
ATOM 1402 O O . ALA A 1 181 ? 16.331 -18.587 -16.518 1.00 44.91 181 ALA A O 1
ATOM 1403 N N . SER A 1 182 ? 18.415 -19.373 -16.920 1.00 43.50 182 SER A N 1
ATOM 1404 C CA . SER A 1 182 ? 18.879 -19.478 -15.541 1.00 43.50 182 SER A CA 1
ATOM 1405 C C . SER A 1 182 ? 18.934 -18.076 -14.945 1.00 43.50 182 SER A C 1
ATOM 1407 O O . SER A 1 182 ? 19.912 -17.349 -15.088 1.00 43.50 182 SER A O 1
ATOM 1409 N N . LEU A 1 183 ? 17.820 -17.666 -14.349 1.00 50.94 183 LEU A N 1
ATOM 1410 C CA . LEU A 1 183 ? 17.773 -16.587 -13.384 1.00 50.94 183 LEU A CA 1
ATOM 1411 C C . LEU A 1 183 ? 18.299 -17.199 -12.088 1.00 50.94 183 LEU A C 1
ATOM 1413 O O . LEU A 1 183 ? 17.713 -18.157 -11.587 1.00 50.94 183 LEU A O 1
ATOM 1417 N N . GLU A 1 184 ? 19.432 -16.698 -11.610 1.00 44.19 184 GLU A N 1
ATOM 1418 C CA . GLU A 1 184 ? 20.035 -17.094 -10.338 1.00 44.19 184 GLU A CA 1
ATOM 1419 C C . GLU A 1 184 ? 18.962 -17.085 -9.230 1.00 44.19 184 GLU A C 1
ATOM 1421 O O . GLU A 1 184 ? 18.192 -16.129 -9.090 1.00 44.19 184 GLU A O 1
ATOM 1426 N N . GLY A 1 185 ? 18.849 -18.208 -8.512 1.00 43.31 185 GLY A N 1
ATOM 1427 C CA . GLY A 1 185 ? 17.700 -18.554 -7.665 1.00 43.31 185 GLY A CA 1
ATOM 1428 C C . GLY A 1 185 ? 17.447 -17.616 -6.481 1.00 43.31 185 GLY A C 1
ATOM 1429 O O . GLY A 1 185 ? 16.325 -17.561 -5.975 1.00 43.31 185 GLY A O 1
ATOM 1430 N N . ASP A 1 186 ? 18.436 -16.814 -6.095 1.00 50.06 186 ASP A N 1
ATOM 1431 C CA . ASP A 1 186 ? 18.385 -15.991 -4.883 1.00 50.06 186 ASP A CA 1
ATOM 1432 C C . ASP A 1 186 ? 17.453 -14.773 -5.027 1.00 50.06 186 ASP A C 1
ATOM 1434 O O . ASP A 1 186 ? 16.807 -14.336 -4.071 1.00 50.06 186 ASP A O 1
ATOM 1438 N N . ASP A 1 187 ? 17.299 -14.249 -6.247 1.00 48.75 187 ASP A N 1
ATOM 1439 C CA . ASP A 1 187 ? 16.426 -13.101 -6.526 1.00 48.75 187 ASP A CA 1
ATOM 1440 C C . ASP A 1 187 ? 14.932 -13.500 -6.560 1.00 48.75 187 ASP A C 1
ATOM 1442 O O . ASP A 1 187 ? 14.048 -12.657 -6.364 1.00 48.75 187 ASP A O 1
ATOM 1446 N N . ILE A 1 188 ? 14.628 -14.784 -6.795 1.00 53.16 188 ILE A N 1
ATOM 1447 C CA . ILE A 1 188 ? 13.258 -15.320 -6.869 1.00 53.16 188 ILE A CA 1
ATOM 1448 C C . ILE A 1 188 ? 12.728 -15.655 -5.467 1.00 53.16 188 ILE A C 1
ATOM 1450 O O . ILE A 1 188 ? 11.559 -15.373 -5.181 1.00 53.16 188 ILE A O 1
ATOM 1454 N N . GLU A 1 189 ? 13.570 -16.172 -4.569 1.00 53.47 189 GLU A N 1
ATOM 1455 C CA . GLU A 1 189 ? 13.182 -16.438 -3.176 1.00 53.47 189 GLU A CA 1
ATOM 1456 C C . GLU A 1 189 ? 12.874 -15.158 -2.393 1.00 53.47 189 GLU A C 1
ATOM 1458 O O . GLU A 1 189 ? 11.901 -15.102 -1.638 1.00 53.47 189 GLU A O 1
ATOM 1463 N N . LEU A 1 190 ? 13.620 -14.073 -2.623 1.00 50.34 190 LEU A N 1
ATOM 1464 C CA . LEU A 1 190 ? 13.318 -12.804 -1.960 1.00 50.34 190 LEU A CA 1
ATOM 1465 C C . LEU A 1 190 ? 11.968 -12.227 -2.431 1.00 50.34 190 LEU A C 1
ATOM 1467 O O . LEU A 1 190 ? 11.256 -11.579 -1.663 1.00 50.34 190 LEU A O 1
ATOM 1471 N N . LEU A 1 191 ? 11.578 -12.491 -3.682 1.00 50.84 191 LEU A N 1
ATOM 1472 C CA . LEU A 1 191 ? 10.286 -12.087 -4.242 1.00 50.84 191 LEU A CA 1
ATOM 1473 C C . LEU A 1 191 ? 9.128 -12.959 -3.739 1.00 50.84 191 LEU A C 1
ATOM 1475 O O . LEU A 1 191 ? 8.051 -12.422 -3.459 1.00 50.84 191 LEU A O 1
ATOM 1479 N N . SER A 1 192 ? 9.339 -14.266 -3.566 1.00 55.00 192 SER A N 1
ATOM 1480 C CA . SER A 1 192 ? 8.340 -15.166 -2.974 1.00 55.00 192 SER A CA 1
ATOM 1481 C C . SER A 1 192 ? 8.119 -14.845 -1.492 1.00 55.00 192 SER A C 1
ATOM 1483 O O . SER A 1 192 ? 6.970 -14.784 -1.038 1.00 55.00 192 SER A O 1
ATOM 1485 N N . TYR A 1 193 ? 9.187 -14.467 -0.774 1.00 51.91 193 TYR A N 1
ATOM 1486 C CA . TYR A 1 193 ? 9.114 -14.053 0.623 1.00 51.91 193 TYR A CA 1
ATOM 1487 C C . TYR A 1 193 ? 8.275 -12.793 0.825 1.00 51.91 193 TYR A C 1
ATOM 1489 O O . TYR A 1 193 ? 7.799 -12.583 1.928 1.00 51.91 193 TYR A O 1
ATOM 1497 N N . PHE A 1 194 ? 7.993 -11.968 -0.190 1.00 47.38 194 PHE A N 1
ATOM 1498 C CA . PHE A 1 194 ? 7.085 -10.818 -0.052 1.00 47.38 194 PHE A CA 1
ATOM 1499 C C . PHE A 1 194 ? 5.666 -11.044 -0.591 1.00 47.38 194 PHE A C 1
ATOM 1501 O O . PHE A 1 194 ? 4.789 -10.235 -0.276 1.00 47.38 194 PHE A O 1
ATOM 1508 N N . ILE A 1 195 ? 5.412 -12.127 -1.334 1.00 49.22 195 ILE A N 1
ATOM 1509 C CA . ILE A 1 195 ? 4.141 -12.339 -2.050 1.00 49.22 195 ILE A CA 1
ATOM 1510 C C . ILE A 1 195 ? 3.182 -13.324 -1.354 1.00 49.22 195 ILE A C 1
ATOM 1512 O O . ILE A 1 195 ? 1.986 -13.254 -1.637 1.00 49.22 195 ILE A O 1
ATOM 1516 N N . LEU A 1 196 ? 3.639 -14.140 -0.400 1.00 45.34 196 LEU A N 1
ATOM 1517 C CA . LEU A 1 196 ? 2.764 -15.014 0.402 1.00 45.34 196 LEU A CA 1
ATOM 1518 C C . LEU A 1 196 ? 2.339 -14.375 1.733 1.00 45.34 196 LEU A C 1
ATOM 1520 O O . LEU A 1 196 ? 3.224 -13.842 2.453 1.00 45.34 196 LEU A O 1
#

Radius of gyration: 30.67 Å; chains: 1; bounding box: 51×100×62 Å

Organism: Saprolegnia parasitica (strain CBS 223.65) (NCBI:txid695850)

pLDDT: mean 70.84, std 19.57, range [39.25, 96.38]